Protein AF-0000000084526711 (afdb_homodimer)

Nearest PDB structures (foldseek):
  7tue-assembly1_B  TM=5.371E-01  e=1.674E-01  Homo sapiens
  3myz-assembly1_A  TM=4.573E-01  e=1.674E-01  Homo sapiens
  4wwi-assembly1_D  TM=5.090E-01  e=6.392E-01  Homo sapiens
  6rpb-assembly4_P  TM=3.597E-01  e=1.504E-01  Homo sapiens
  6weq-assembly2_K  TM=3.514E-01  e=2.575E+00  Mus musculus

pLDDT: mean 82.98, std 13.37, range [52.72, 98.5]

Organism: NCBI:txid1123501

Solvent-accessible surface area (backbone atoms only — not comparable to full-atom values): 13382 Å² total; per-residue (Å²): 128,72,50,73,47,48,44,82,72,49,32,51,50,28,26,40,31,30,42,37,39,43,48,65,87,73,80,66,82,76,56,68,40,38,27,42,93,84,40,79,50,79,70,70,41,78,40,84,68,51,94,47,29,30,38,33,39,31,62,58,60,44,72,65,37,34,55,42,80,37,53,38,40,32,24,44,51,70,71,91,38,60,78,51,43,62,37,34,37,34,31,35,57,64,48,65,63,39,47,49,49,48,50,50,50,50,49,51,52,42,51,52,50,51,51,51,43,54,49,50,52,58,70,67,98,129,70,50,76,46,48,42,83,71,49,30,51,49,28,26,40,31,29,43,36,38,41,50,65,87,73,84,64,82,75,56,67,39,39,26,42,92,84,39,79,51,77,69,70,41,79,39,82,68,51,92,49,27,29,38,34,39,31,61,60,59,46,72,66,37,34,56,43,81,35,55,37,39,33,24,44,51,70,68,94,40,60,79,51,43,64,39,34,35,34,31,34,58,58,51,64,59,41,46,49,48,47,50,50,50,51,50,50,52,43,51,52,48,50,49,51,42,54,50,50,52,59,71,66,96

Struc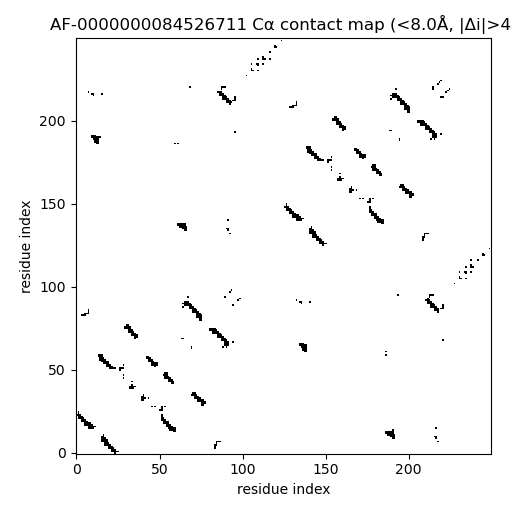ture (mmCIF, N/CA/C/O backbone):
data_AF-0000000084526711-model_v1
#
loop_
_entity.id
_entity.type
_entity.pdbx_description
1 polymer 'Uncharacterized protein'
#
loop_
_atom_site.group_PDB
_atom_site.id
_atom_site.type_symbol
_atom_site.label_atom_id
_atom_site.label_alt_id
_atom_site.label_comp_id
_atom_site.label_asym_id
_atom_site.label_entity_id
_atom_site.label_seq_id
_atom_site.pdbx_PDB_ins_code
_atom_site.Cartn_x
_atom_site.Cartn_y
_atom_site.Cartn_z
_atom_site.occupancy
_atom_site.B_iso_or_equiv
_atom_site.auth_seq_id
_atom_site.auth_comp_id
_atom_site.auth_asym_id
_atom_site.auth_atom_id
_atom_site.pdbx_PDB_model_num
ATOM 1 N N . MET A 1 1 ? 4.453 -33.062 -18.062 1 53.72 1 MET A N 1
ATOM 2 C CA . MET A 1 1 ? 4.672 -32.281 -16.844 1 53.72 1 MET A CA 1
ATOM 3 C C . MET A 1 1 ? 3.92 -30.953 -16.906 1 53.72 1 MET A C 1
ATOM 5 O O . MET A 1 1 ? 3.973 -30.25 -17.922 1 53.72 1 MET A O 1
ATOM 9 N N . SER A 1 2 ? 2.84 -30.891 -16.25 1 69.38 2 SER A N 1
ATOM 10 C CA . SER A 1 2 ? 1.993 -29.703 -16.312 1 69.38 2 SER A CA 1
ATOM 11 C C . SER A 1 2 ? 2.664 -28.516 -15.641 1 69.38 2 SER A C 1
ATOM 13 O O . SER A 1 2 ? 3.271 -28.656 -14.578 1 69.38 2 SER A O 1
ATOM 15 N N . ALA A 1 3 ? 2.977 -27.531 -16.531 1 82.94 3 ALA A N 1
ATOM 16 C CA . ALA A 1 3 ? 3.584 -26.312 -16 1 82.94 3 ALA A CA 1
ATOM 17 C C . ALA A 1 3 ? 2.535 -25.219 -15.773 1 82.94 3 ALA A C 1
ATOM 19 O O . ALA A 1 3 ? 1.677 -24.984 -16.625 1 82.94 3 ALA A O 1
ATOM 20 N N . THR A 1 4 ? 2.383 -24.859 -14.539 1 87.56 4 THR A N 1
ATOM 21 C CA . THR A 1 4 ? 1.479 -23.766 -14.188 1 87.56 4 THR A CA 1
ATOM 22 C C . THR A 1 4 ? 2.256 -22.484 -13.945 1 87.56 4 THR A C 1
ATOM 24 O O . THR A 1 4 ? 3.256 -22.484 -13.219 1 87.56 4 THR A O 1
ATOM 27 N N . THR A 1 5 ? 1.91 -21.422 -14.68 1 91.62 5 THR A N 1
ATOM 28 C CA . THR A 1 5 ? 2.547 -20.125 -14.5 1 91.62 5 THR A CA 1
ATOM 29 C C . THR A 1 5 ? 1.51 -19.047 -14.172 1 91.62 5 THR A C 1
ATOM 31 O O . THR A 1 5 ? 0.428 -19.031 -14.766 1 91.62 5 THR A O 1
ATOM 34 N N . LEU A 1 6 ? 1.867 -18.312 -13.164 1 93.25 6 LEU A N 1
ATOM 35 C CA . LEU A 1 6 ? 1.025 -17.172 -12.781 1 93.25 6 LEU A CA 1
ATOM 36 C C . LEU A 1 6 ? 1.786 -15.859 -12.914 1 93.25 6 LEU A C 1
ATOM 38 O O . LEU A 1 6 ? 2.926 -15.75 -12.461 1 93.25 6 LEU A O 1
ATOM 42 N N . THR A 1 7 ? 1.168 -14.906 -13.586 1 93.62 7 THR A N 1
ATOM 43 C CA . THR A 1 7 ? 1.78 -13.594 -13.773 1 93.62 7 THR A CA 1
ATOM 44 C C . THR A 1 7 ? 0.858 -12.492 -13.273 1 93.62 7 THR A C 1
ATOM 46 O O . THR A 1 7 ? -0.316 -12.438 -13.641 1 93.62 7 THR A O 1
ATOM 49 N N . SER A 1 8 ? 1.443 -11.656 -12.398 1 93.88 8 SER A N 1
ATOM 50 C CA . SER A 1 8 ? 0.713 -10.469 -11.977 1 93.88 8 SER A CA 1
ATOM 51 C C . SER A 1 8 ? 0.538 -9.484 -13.133 1 93.88 8 SER A C 1
ATOM 53 O O . SER A 1 8 ? 1.487 -9.211 -13.867 1 93.88 8 SER A O 1
ATOM 55 N N . THR A 1 9 ? -0.643 -8.945 -13.273 1 94.62 9 THR A N 1
ATOM 56 C CA . THR A 1 9 ? -0.863 -8.008 -14.367 1 94.62 9 THR A CA 1
ATOM 57 C C . THR A 1 9 ? -1.003 -6.582 -13.828 1 94.62 9 THR A C 1
ATOM 59 O O . THR A 1 9 ? -0.336 -5.664 -14.312 1 94.62 9 THR A O 1
ATOM 62 N N . ARG A 1 10 ? -1.91 -6.352 -12.875 1 94.62 10 ARG A N 1
ATOM 63 C CA . ARG A 1 10 ? -2.066 -5.004 -12.336 1 94.62 10 ARG A CA 1
ATOM 64 C C . ARG A 1 10 ? -2.84 -5.023 -11.023 1 94.62 10 ARG A C 1
ATOM 66 O O . ARG A 1 10 ? -3.463 -6.031 -10.68 1 94.62 10 ARG A O 1
ATOM 73 N N . ILE A 1 11 ? -2.686 -3.994 -10.289 1 95.38 11 ILE A N 1
ATOM 74 C CA . ILE A 1 11 ? -3.594 -3.639 -9.203 1 95.38 11 ILE A CA 1
ATOM 75 C C . ILE A 1 11 ? -4.395 -2.396 -9.594 1 95.38 11 ILE A C 1
ATOM 77 O O . ILE A 1 11 ? -3.824 -1.384 -10.008 1 95.38 11 ILE A O 1
ATOM 81 N N . VAL A 1 12 ? -5.723 -2.518 -9.547 1 96.5 12 VAL A N 1
ATOM 82 C CA . VAL A 1 12 ? -6.578 -1.399 -9.922 1 96.5 12 VAL A CA 1
ATOM 83 C C . VAL A 1 12 ? -7.785 -1.332 -8.992 1 96.5 12 VAL A C 1
ATOM 85 O O . VAL A 1 12 ? -8.438 -2.346 -8.734 1 96.5 12 VAL A O 1
ATOM 88 N N . GLU A 1 13 ? -7.957 -0.197 -8.453 1 96.94 13 GLU A N 1
ATOM 89 C CA . GLU A 1 13 ? -9.102 0.063 -7.586 1 96.94 13 GLU A CA 1
ATOM 90 C C . GLU A 1 13 ? -9.227 -1.004 -6.504 1 96.94 13 GLU A C 1
ATOM 92 O O . GLU A 1 13 ? -10.305 -1.566 -6.297 1 96.94 13 GLU A O 1
ATOM 97 N N . GLY A 1 14 ? -8.047 -1.354 -5.961 1 97.19 14 GLY A N 1
ATOM 98 C CA . GLY A 1 14 ? -8 -2.236 -4.805 1 97.19 14 GLY A CA 1
ATOM 99 C C . GLY A 1 14 ? -8.117 -3.705 -5.168 1 97.19 14 GLY A C 1
ATOM 100 O O . GLY A 1 14 ? -8.406 -4.543 -4.312 1 97.19 14 GLY A O 1
ATOM 101 N N . VAL A 1 15 ? -8.062 -4.008 -6.453 1 98.19 15 VAL A N 1
ATOM 102 C CA . VAL A 1 15 ? -8.141 -5.391 -6.906 1 98.19 15 VAL A CA 1
ATOM 103 C C . VAL A 1 15 ? -6.828 -5.785 -7.586 1 98.19 15 VAL A C 1
ATOM 105 O O . VAL A 1 15 ? -6.383 -5.117 -8.523 1 98.19 15 VAL A O 1
ATOM 108 N N . TRP A 1 16 ? -6.234 -6.84 -7.105 1 96.94 16 TRP A N 1
ATOM 109 C CA . TRP A 1 16 ? -5.102 -7.449 -7.797 1 96.94 16 TRP A CA 1
ATOM 110 C C . TRP A 1 16 ? -5.578 -8.367 -8.922 1 96.94 16 TRP A C 1
ATOM 112 O O . TRP A 1 16 ? -6.523 -9.141 -8.742 1 96.94 16 TRP A O 1
ATOM 122 N N . GLU A 1 17 ? -4.98 -8.25 -9.992 1 97.75 17 GLU A N 1
ATOM 123 C CA . GLU A 1 17 ? -5.316 -9.086 -11.148 1 97.75 17 GLU A CA 1
ATOM 124 C C . GLU A 1 17 ? -4.094 -9.844 -11.656 1 97.75 17 GLU A C 1
ATOM 126 O O . GLU A 1 17 ? -2.986 -9.305 -11.672 1 97.75 17 GLU A O 1
ATOM 131 N N . GLY A 1 18 ? -4.312 -11.047 -12.055 1 96.75 18 GLY A N 1
ATOM 132 C CA . GLY A 1 18 ? -3.291 -11.898 -12.648 1 96.75 18 GLY A CA 1
ATOM 133 C C . GLY A 1 18 ? -3.842 -12.875 -13.664 1 96.75 18 GLY A C 1
ATOM 134 O O . GLY A 1 18 ? -5.059 -12.992 -13.82 1 96.75 18 GLY A O 1
ATOM 135 N N . VAL A 1 19 ? -2.918 -13.469 -14.445 1 96.5 19 VAL A N 1
ATOM 136 C CA . VAL A 1 19 ? -3.271 -14.469 -15.445 1 96.5 19 VAL A CA 1
ATOM 137 C C . VAL A 1 19 ? -2.529 -15.773 -15.148 1 96.5 19 VAL A C 1
ATOM 139 O O . VAL A 1 19 ? -1.31 -15.773 -14.969 1 96.5 19 VAL A O 1
ATOM 142 N N . LEU A 1 20 ? -3.295 -16.812 -15.055 1 94.56 20 LEU A N 1
ATOM 143 C CA . LEU A 1 20 ? -2.748 -18.141 -14.859 1 94.56 20 LEU A CA 1
ATOM 144 C C . LEU A 1 20 ? -2.777 -18.938 -16.156 1 94.56 20 LEU A C 1
ATOM 146 O O . LEU A 1 20 ? -3.779 -18.922 -16.875 1 94.56 20 LEU A O 1
ATOM 150 N N . THR A 1 21 ? -1.692 -19.531 -16.469 1 92.81 21 THR A N 1
ATOM 151 C CA . THR A 1 21 ? -1.619 -20.406 -17.625 1 92.81 21 THR A CA 1
ATOM 152 C C . THR A 1 21 ? -1.146 -21.797 -17.203 1 92.81 21 THR A C 1
ATOM 154 O O . THR A 1 21 ? -0.238 -21.938 -16.391 1 92.81 21 THR A O 1
ATOM 157 N N . ARG A 1 22 ? -1.881 -22.672 -17.672 1 87.88 22 ARG A N 1
ATOM 158 C CA . ARG A 1 22 ? -1.492 -24.062 -17.453 1 87.88 22 ARG A CA 1
ATOM 159 C C . ARG A 1 22 ? -1.352 -24.812 -18.766 1 87.88 22 ARG A C 1
ATOM 161 O O . ARG A 1 22 ? -2.238 -24.75 -19.625 1 87.88 22 ARG A O 1
ATOM 168 N N . VAL A 1 23 ? -0.171 -25.359 -18.922 1 81.88 23 VAL A N 1
ATOM 169 C CA . VAL A 1 23 ? 0.091 -26.172 -20.109 1 81.88 23 VAL A CA 1
ATOM 170 C C . VAL A 1 23 ? -0.036 -27.656 -19.766 1 81.88 23 VAL A C 1
ATOM 172 O O . VAL A 1 23 ? 0.447 -28.094 -18.719 1 81.88 23 VAL A O 1
ATOM 175 N N . GLY A 1 24 ? -0.745 -28.391 -20.562 1 74 24 GLY A N 1
ATOM 176 C CA . GLY A 1 24 ? -0.854 -29.844 -20.438 1 74 24 GLY A CA 1
ATOM 177 C C . GLY A 1 24 ? -2.275 -30.312 -20.188 1 74 24 GLY A C 1
ATOM 178 O O . GLY A 1 24 ? -3.225 -29.531 -20.344 1 74 24 GLY A O 1
ATOM 179 N N . GLN A 1 25 ? -2.514 -31.609 -19.938 1 60.31 25 GLN A N 1
ATOM 180 C CA . GLN A 1 25 ? -3.76 -32.375 -20.047 1 60.31 25 GLN A CA 1
ATOM 181 C C . GLN A 1 25 ? -4.734 -31.984 -18.938 1 60.31 25 GLN A C 1
ATOM 183 O O . GLN A 1 25 ? -5.934 -32.25 -19.047 1 60.31 25 GLN A O 1
ATOM 188 N N . ASP A 1 26 ? -4.25 -31.375 -17.875 1 59.97 26 ASP A N 1
ATOM 189 C CA . ASP A 1 26 ? -5.25 -31.234 -16.812 1 59.97 26 ASP A CA 1
ATOM 190 C C . ASP A 1 26 ? -6.07 -29.953 -17 1 59.97 26 ASP A C 1
ATOM 192 O O . ASP A 1 26 ? -5.512 -28.875 -17.172 1 59.97 26 ASP A O 1
ATOM 196 N N . GLU A 1 27 ? -7.344 -30.156 -17.453 1 61.69 27 GLU A N 1
ATOM 197 C CA . GLU A 1 27 ? -8.25 -29.125 -17.938 1 61.69 27 GLU A CA 1
ATOM 198 C C . GLU A 1 27 ? -8.75 -28.25 -16.797 1 61.69 27 GLU A C 1
ATOM 200 O O . GLU A 1 27 ? -9.258 -27.141 -17.031 1 61.69 27 GLU A O 1
ATOM 205 N N . GLY A 1 28 ? -8.578 -28.688 -15.562 1 72.69 28 GLY A N 1
ATOM 206 C CA . GLY A 1 28 ? -9.297 -27.859 -14.594 1 72.69 28 GLY A CA 1
ATOM 207 C C . GLY A 1 28 ? -8.422 -26.812 -13.938 1 72.69 28 GLY A C 1
ATOM 208 O O . GLY A 1 28 ? -7.195 -26.906 -13.977 1 72.69 28 GLY A O 1
ATOM 209 N N . ALA A 1 29 ? -9.055 -25.641 -13.727 1 72 29 ALA A N 1
ATOM 210 C CA . ALA A 1 29 ? -8.336 -24.594 -13.016 1 72 29 ALA A CA 1
ATOM 211 C C . ALA A 1 29 ? -7.711 -25.125 -11.727 1 72 29 ALA A C 1
ATOM 213 O O . ALA A 1 29 ? -8.344 -25.875 -10.992 1 72 29 ALA A O 1
ATOM 214 N N . PRO A 1 30 ? -6.453 -24.938 -11.625 1 76.19 30 PRO A N 1
ATOM 215 C CA . PRO A 1 30 ? -5.832 -25.359 -10.375 1 76.19 30 PRO A CA 1
ATOM 216 C C . PRO A 1 30 ? -6.484 -24.734 -9.141 1 76.19 30 PRO A C 1
ATOM 218 O O . PRO A 1 30 ? -7.027 -23.625 -9.227 1 76.19 30 PRO A O 1
ATOM 221 N N . ALA A 1 31 ? -6.543 -25.453 -8.055 1 88.44 31 ALA A N 1
ATOM 222 C CA . ALA A 1 31 ? -6.965 -24.922 -6.762 1 88.44 31 ALA A CA 1
ATOM 223 C C . ALA A 1 31 ? -5.898 -24 -6.172 1 88.44 31 ALA A C 1
ATOM 225 O O . ALA A 1 31 ? -4.75 -24.422 -5.984 1 88.44 31 ALA A O 1
ATOM 226 N N . LEU A 1 32 ? -6.262 -22.797 -6 1 93.44 32 LEU A N 1
ATOM 227 C CA . LEU A 1 32 ? -5.305 -21.812 -5.523 1 93.44 32 LEU A CA 1
ATOM 228 C C . LEU A 1 32 ? -5.652 -21.359 -4.109 1 93.44 32 LEU A C 1
ATOM 230 O O . LEU A 1 32 ? -6.82 -21.391 -3.711 1 93.44 32 LEU A O 1
ATOM 234 N N . VAL A 1 33 ? -4.598 -20.984 -3.406 1 92.88 33 VAL A N 1
ATOM 235 C CA . VAL A 1 33 ? -4.742 -20.391 -2.086 1 92.88 33 VAL A CA 1
ATOM 236 C C . VAL A 1 33 ? -3.932 -19.094 -2.016 1 92.88 33 VAL A C 1
ATOM 238 O O . VAL A 1 33 ? -2.797 -19.031 -2.494 1 92.88 33 VAL A O 1
ATOM 241 N N . VAL A 1 34 ? -4.543 -18.078 -1.533 1 95.44 34 VAL A N 1
ATOM 242 C CA . VAL A 1 34 ? -3.84 -16.844 -1.211 1 95.44 34 VAL A CA 1
ATOM 243 C C . VAL A 1 34 ? -3.586 -16.781 0.294 1 95.44 34 VAL A C 1
ATOM 245 O O . VAL A 1 34 ? -4.469 -17.094 1.094 1 95.44 34 VAL A O 1
ATOM 248 N N . SER A 1 35 ? -2.338 -16.391 0.603 1 93.25 35 SER A N 1
ATOM 249 C CA . SER A 1 35 ? -2.035 -16.25 2.023 1 93.25 35 SER A CA 1
ATOM 250 C C . SER A 1 35 ? -1.382 -14.906 2.32 1 93.25 35 SER A C 1
ATOM 252 O O . SER A 1 35 ? -0.761 -14.305 1.442 1 93.25 35 SER A O 1
ATOM 254 N N . HIS A 1 36 ? -1.579 -14.414 3.445 1 91.69 36 HIS A N 1
ATOM 255 C CA . HIS A 1 36 ? -0.947 -13.25 4.059 1 91.69 36 HIS A CA 1
ATOM 256 C C . HIS A 1 36 ? -0.437 -13.57 5.461 1 91.69 36 HIS A C 1
ATOM 258 O O . HIS A 1 36 ? -1.201 -14.031 6.312 1 91.69 36 HIS A O 1
ATOM 264 N N . LEU A 1 37 ? 0.876 -13.469 5.629 1 83.62 37 LEU A N 1
ATOM 265 C CA . LEU A 1 37 ? 1.507 -13.812 6.898 1 83.62 37 LEU A CA 1
ATOM 266 C C . LEU A 1 37 ? 1.108 -15.219 7.336 1 83.62 37 LEU A C 1
ATOM 268 O O . LEU A 1 37 ? 0.823 -15.453 8.516 1 83.62 37 LEU A O 1
ATOM 272 N N . GLY A 1 38 ? 0.91 -16.062 6.383 1 84.56 38 GLY A N 1
ATOM 273 C CA . GLY A 1 38 ? 0.657 -17.469 6.645 1 84.56 38 GLY A CA 1
ATOM 274 C C . GLY A 1 38 ? -0.818 -17.797 6.793 1 84.56 38 GLY A C 1
ATOM 275 O O . GLY A 1 38 ? -1.199 -18.969 6.852 1 84.56 38 GLY A O 1
ATOM 276 N N . GLU A 1 39 ? -1.657 -16.797 6.887 1 92.62 39 GLU A N 1
ATOM 277 C CA . GLU A 1 39 ? -3.096 -17 7.027 1 92.62 39 GLU A CA 1
ATOM 278 C C . GLU A 1 39 ? -3.805 -16.891 5.68 1 92.62 39 GLU A C 1
ATOM 280 O O . GLU A 1 39 ? -3.486 -16 4.879 1 92.62 39 GLU A O 1
ATOM 285 N N . GLU A 1 40 ? -4.738 -17.75 5.527 1 94.75 40 GLU A N 1
ATOM 286 C CA . GLU A 1 40 ? -5.457 -17.766 4.258 1 94.75 40 GLU A CA 1
ATOM 287 C C . GLU A 1 40 ? -6.301 -16.5 4.09 1 94.75 40 GLU A C 1
ATOM 289 O O . GLU A 1 40 ? -6.938 -16.047 5.039 1 94.75 40 GLU A O 1
ATOM 294 N N . VAL A 1 41 ? -6.246 -15.969 2.879 1 96.69 41 VAL A N 1
ATOM 295 C CA . VAL A 1 41 ? -7.039 -14.805 2.484 1 96.69 41 VAL A CA 1
ATOM 296 C C . VAL A 1 41 ? -8.125 -15.234 1.496 1 96.69 41 VAL A C 1
ATOM 298 O O . VAL A 1 41 ? -7.82 -15.758 0.424 1 96.69 41 VAL A O 1
ATOM 301 N N . GLY A 1 42 ? -9.336 -14.992 1.774 1 96.38 42 GLY A N 1
ATOM 302 C CA . GLY A 1 42 ? -10.445 -15.336 0.888 1 96.38 42 GLY A CA 1
ATOM 303 C C . GLY A 1 42 ? -10.703 -14.281 -0.17 1 96.38 42 GLY A C 1
ATOM 304 O O . GLY A 1 42 ? -10.094 -13.211 -0.151 1 96.38 42 GLY A O 1
ATOM 305 N N . GLY A 1 43 ? -11.633 -14.75 -1.234 1 97.06 43 GLY A N 1
ATOM 306 C CA . GLY A 1 43 ? -12.133 -13.75 -2.17 1 97.06 43 GLY A CA 1
ATOM 307 C C . GLY A 1 43 ? -11.516 -13.875 -3.553 1 97.06 43 GLY A C 1
ATOM 308 O O . GLY A 1 43 ? -11.922 -13.164 -4.48 1 97.06 43 GLY A O 1
ATOM 309 N N . LEU A 1 44 ? -10.562 -14.773 -3.725 1 97.44 44 LEU A N 1
ATOM 310 C CA . LEU A 1 44 ? -9.938 -14.938 -5.031 1 97.44 44 LEU A CA 1
ATOM 311 C C . LEU A 1 44 ? -10.945 -15.469 -6.051 1 97.44 44 LEU A C 1
ATOM 313 O O . LEU A 1 44 ? -11.586 -16.5 -5.82 1 97.44 44 LEU A O 1
ATOM 317 N N . GLU A 1 45 ? -11.078 -14.711 -7.082 1 97.31 45 GLU A N 1
ATOM 318 C CA . GLU A 1 45 ? -11.898 -15.148 -8.211 1 97.31 45 GLU A CA 1
ATOM 319 C C . GLU A 1 45 ? -11.039 -15.734 -9.328 1 97.31 45 GLU A C 1
ATOM 321 O O . GLU A 1 45 ? -10.031 -15.133 -9.719 1 97.31 45 GLU A O 1
ATOM 326 N N . VAL A 1 46 ? -11.391 -16.844 -9.805 1 95.31 46 VAL A N 1
ATOM 327 C CA . VAL A 1 46 ? -10.742 -17.516 -10.922 1 95.31 46 VAL A CA 1
ATOM 328 C C . VAL A 1 46 ? -11.719 -17.641 -12.086 1 95.31 46 VAL A C 1
ATOM 330 O O . VAL A 1 46 ? -12.711 -18.375 -12 1 95.31 46 VAL A O 1
ATOM 333 N N . ILE A 1 47 ? -11.438 -16.922 -13.102 1 95.06 47 ILE A N 1
ATOM 334 C CA . ILE A 1 47 ? -12.375 -16.812 -14.219 1 95.06 47 ILE A CA 1
ATOM 335 C C . ILE A 1 47 ? -11.75 -17.422 -15.477 1 95.06 47 ILE A C 1
ATOM 337 O O . ILE A 1 47 ? -10.703 -16.969 -15.938 1 95.06 47 ILE A O 1
ATOM 341 N N . PRO A 1 48 ? -12.375 -18.469 -16.016 1 93.56 48 PRO A N 1
ATOM 342 C CA . PRO A 1 48 ? -11.836 -19 -17.266 1 93.56 48 PRO A CA 1
ATOM 343 C C . PRO A 1 48 ? -11.68 -17.922 -18.344 1 93.56 48 PRO A C 1
ATOM 345 O O . PRO A 1 48 ? -12.586 -17.109 -18.562 1 93.56 48 PRO A O 1
ATOM 348 N N . ALA A 1 49 ? -10.469 -17.906 -18.984 1 93.19 49 ALA A N 1
ATOM 349 C CA . ALA A 1 49 ? -10.18 -16.891 -20 1 93.19 49 ALA A CA 1
ATOM 350 C C . ALA A 1 49 ? -9.812 -17.516 -21.328 1 93.19 49 ALA A C 1
ATOM 352 O O . ALA A 1 49 ? -9.5 -16.812 -22.297 1 93.19 49 ALA A O 1
ATOM 353 N N . GLY A 1 50 ? -9.734 -18.781 -21.516 1 89.5 50 GLY A N 1
ATOM 354 C CA . GLY A 1 50 ? -9.375 -19.578 -22.672 1 89.5 50 GLY A CA 1
ATOM 355 C C . GLY A 1 50 ? -8.828 -20.953 -22.312 1 89.5 50 GLY A C 1
ATOM 356 O O . GLY A 1 50 ? -8.727 -21.281 -21.125 1 89.5 50 GLY A O 1
ATOM 357 N N . PRO A 1 51 ? -8.625 -21.734 -23.281 1 88.81 51 PRO A N 1
ATOM 358 C CA . PRO A 1 51 ? -8.062 -23.062 -22.969 1 88.81 51 PRO A CA 1
ATOM 359 C C . PRO A 1 51 ? -6.762 -22.969 -22.188 1 88.81 51 PRO A C 1
ATOM 361 O O . PRO A 1 51 ? -5.773 -22.422 -22.672 1 88.81 51 PRO A O 1
ATOM 364 N N . GLY A 1 52 ? -6.828 -23.5 -21 1 89.38 52 GLY A N 1
ATOM 365 C CA . GLY A 1 52 ? -5.641 -23.547 -20.156 1 89.38 52 GLY A CA 1
ATOM 366 C C . GLY A 1 52 ? -5.289 -22.203 -19.547 1 89.38 52 GLY A C 1
ATOM 367 O O . GLY A 1 52 ? -4.168 -22 -19.078 1 89.38 52 GLY A O 1
ATOM 368 N N . GLU A 1 53 ? -6.191 -21.219 -19.703 1 93.19 53 GLU A N 1
ATOM 369 C CA . GLU A 1 53 ? -5.93 -19.859 -19.219 1 93.19 53 GLU A CA 1
ATOM 370 C C . GLU A 1 53 ? -7.066 -19.375 -18.328 1 93.19 53 GLU A C 1
ATOM 372 O O . GLU A 1 53 ? -8.242 -19.562 -18.641 1 93.19 53 GLU A O 1
ATOM 377 N N . TRP A 1 54 ? -6.68 -18.703 -17.234 1 95.5 54 TRP A N 1
ATOM 378 C CA . TRP A 1 54 ? -7.652 -18.141 -16.312 1 95.5 54 TRP A CA 1
ATOM 379 C C . TRP A 1 54 ? -7.25 -16.734 -15.891 1 95.5 54 TRP A C 1
ATOM 381 O O . TRP A 1 54 ? -6.062 -16.453 -15.695 1 95.5 54 TRP A O 1
ATOM 391 N N . ALA A 1 55 ? -8.156 -15.852 -15.812 1 97.19 55 ALA A N 1
ATOM 392 C CA . ALA A 1 55 ? -7.969 -14.555 -15.18 1 97.19 55 ALA A CA 1
ATOM 393 C C . ALA A 1 55 ? -8.25 -14.625 -13.68 1 97.19 55 ALA A C 1
ATOM 395 O O . ALA A 1 55 ? -9.242 -15.219 -13.258 1 97.19 55 ALA A O 1
ATOM 396 N N . LEU A 1 56 ? -7.383 -14.102 -12.945 1 97.31 56 LEU A N 1
ATOM 397 C CA . LEU A 1 56 ? -7.547 -14.062 -11.5 1 97.31 56 LEU A CA 1
ATOM 398 C C . LEU A 1 56 ? -7.824 -12.641 -11.016 1 97.31 56 LEU A C 1
ATOM 400 O O . LEU A 1 56 ? -7.223 -11.688 -11.516 1 97.31 56 LEU A O 1
ATOM 404 N N . ARG A 1 57 ? -8.695 -12.523 -10.062 1 98.38 57 ARG A N 1
ATOM 405 C CA . ARG A 1 57 ? -9.016 -11.258 -9.406 1 98.38 57 ARG A CA 1
ATOM 406 C C . ARG A 1 57 ? -9.109 -11.438 -7.895 1 98.38 57 ARG A C 1
ATOM 408 O O . ARG A 1 57 ? -9.836 -12.312 -7.41 1 98.38 57 ARG A O 1
ATOM 415 N N . LEU A 1 58 ? -8.367 -10.633 -7.172 1 98.31 58 LEU A N 1
ATOM 416 C CA . LEU A 1 58 ? -8.383 -10.664 -5.715 1 98.31 58 LEU A CA 1
ATOM 417 C C . LEU A 1 58 ? -8.641 -9.273 -5.145 1 98.31 58 LEU A C 1
ATOM 419 O O . LEU A 1 58 ? -7.746 -8.422 -5.152 1 98.31 58 LEU A O 1
ATOM 423 N N . PRO A 1 59 ? -9.852 -9.008 -4.68 1 98.5 59 PRO A N 1
ATOM 424 C CA . PRO A 1 59 ? -10.008 -7.785 -3.885 1 98.5 59 PRO A CA 1
ATOM 425 C C . PRO A 1 59 ? -9.109 -7.77 -2.65 1 98.5 59 PRO A C 1
ATOM 427 O O . PRO A 1 59 ? -9.078 -8.734 -1.889 1 98.5 59 PRO A O 1
ATOM 430 N N . ILE A 1 60 ? -8.359 -6.766 -2.516 1 97.19 60 ILE A N 1
ATOM 431 C CA . ILE A 1 60 ? -7.441 -6.652 -1.386 1 97.19 60 ILE A CA 1
ATOM 432 C C . ILE A 1 60 ? -8.211 -6.25 -0.132 1 97.19 60 ILE A C 1
ATOM 434 O O . ILE A 1 60 ? -8.766 -5.148 -0.064 1 97.19 60 ILE A O 1
ATOM 438 N N . PRO A 1 61 ? -8.188 -7.082 0.831 1 97.25 61 PRO A N 1
ATOM 439 C CA . PRO A 1 61 ? -8.953 -6.742 2.035 1 97.25 61 PRO A CA 1
ATOM 440 C C . PRO A 1 61 ? -8.352 -5.562 2.801 1 97.25 61 PRO A C 1
ATOM 442 O O . PRO A 1 61 ? -7.176 -5.594 3.162 1 97.25 61 PRO A O 1
ATOM 445 N N . ALA A 1 62 ? -9.156 -4.617 3.104 1 96.31 62 ALA A N 1
ATOM 446 C CA . ALA A 1 62 ? -8.711 -3.428 3.826 1 96.31 62 ALA A CA 1
ATOM 447 C C . ALA A 1 62 ? -8.109 -3.801 5.176 1 96.31 62 ALA A C 1
ATOM 449 O O . ALA A 1 62 ? -7.164 -3.162 5.641 1 96.31 62 ALA A O 1
ATOM 450 N N . ARG A 1 63 ? -8.688 -4.84 5.785 1 96.81 63 ARG A N 1
ATOM 451 C CA . ARG A 1 63 ? -8.266 -5.246 7.121 1 96.81 63 ARG A CA 1
ATOM 452 C C . ARG A 1 63 ? -6.809 -5.707 7.117 1 96.81 63 ARG A C 1
ATOM 454 O O . ARG A 1 63 ? -6.18 -5.789 8.172 1 96.81 63 ARG A O 1
ATOM 461 N N . LEU A 1 64 ? -6.242 -5.949 5.949 1 95.81 64 LEU A N 1
ATOM 462 C CA . LEU A 1 64 ? -4.875 -6.445 5.859 1 95.81 64 LEU A CA 1
ATOM 463 C C . LEU A 1 64 ? -3.918 -5.34 5.438 1 95.81 64 LEU A C 1
ATOM 465 O O . LEU A 1 64 ? -2.721 -5.578 5.266 1 95.81 64 LEU A O 1
ATOM 469 N N . ILE A 1 65 ? -4.379 -4.156 5.246 1 93.81 65 ILE A N 1
ATOM 470 C CA . ILE A 1 65 ? -3.543 -3.014 4.902 1 93.81 65 ILE A CA 1
ATOM 471 C C . ILE A 1 65 ? -3.143 -2.268 6.176 1 93.81 65 ILE A C 1
ATOM 473 O O . ILE A 1 65 ? -3.992 -1.695 6.859 1 93.81 65 ILE A O 1
ATOM 477 N N . SER A 1 66 ? -1.829 -2.305 6.488 1 92.06 66 SER A N 1
ATOM 478 C CA . SER A 1 66 ? -1.256 -1.646 7.656 1 92.06 66 SER A CA 1
ATOM 479 C C . SER A 1 66 ? 0.101 -1.03 7.332 1 92.06 66 SER A C 1
ATOM 481 O O . SER A 1 66 ? 0.596 -1.157 6.211 1 92.06 66 SER A O 1
ATOM 483 N N . ASP A 1 67 ? 0.634 -0.277 8.289 1 89.06 67 ASP A N 1
ATOM 484 C CA . ASP A 1 67 ? 1.97 0.287 8.117 1 89.06 67 ASP A CA 1
ATOM 485 C C . ASP A 1 67 ? 2.979 -0.794 7.73 1 89.06 67 ASP A C 1
ATOM 487 O O . ASP A 1 67 ? 2.99 -1.877 8.32 1 89.06 67 ASP A O 1
ATOM 491 N N . GLY A 1 68 ? 3.779 -0.481 6.816 1 83.38 68 GLY A N 1
ATOM 492 C CA . GLY A 1 68 ? 4.828 -1.398 6.395 1 83.38 68 GLY A CA 1
ATOM 493 C C . GLY A 1 68 ? 4.438 -2.236 5.191 1 83.38 68 GLY A C 1
ATOM 494 O O . GLY A 1 68 ? 3.52 -1.88 4.449 1 83.38 68 GLY A O 1
ATOM 495 N N . VAL A 1 69 ? 5.145 -3.234 4.934 1 84.75 69 VAL A N 1
ATOM 496 C CA . VAL A 1 69 ? 4.977 -4.09 3.762 1 84.75 69 VAL A CA 1
ATOM 497 C C . VAL A 1 69 ? 4.023 -5.238 4.09 1 84.75 69 VAL A C 1
ATOM 499 O O . VAL A 1 69 ? 4.211 -5.941 5.082 1 84.75 69 VAL A O 1
ATOM 502 N N . GLN A 1 70 ? 2.932 -5.312 3.324 1 87.06 70 GLN A N 1
ATOM 503 C CA . GLN A 1 70 ? 2.018 -6.449 3.373 1 87.06 70 GLN A CA 1
ATOM 504 C C . GLN A 1 70 ? 2.141 -7.309 2.117 1 87.06 70 GLN A C 1
ATOM 506 O O . GLN A 1 70 ? 1.864 -6.84 1.011 1 87.06 70 GLN A O 1
ATOM 511 N N . THR A 1 71 ? 2.559 -8.547 2.322 1 87.69 71 THR A N 1
ATOM 512 C CA . THR A 1 71 ? 2.812 -9.422 1.186 1 87.69 71 THR A CA 1
ATOM 513 C C . THR A 1 71 ? 1.733 -10.5 1.079 1 87.69 71 THR A C 1
ATOM 515 O O . THR A 1 71 ? 1.364 -11.117 2.08 1 87.69 71 THR A O 1
ATOM 518 N N . PHE A 1 72 ? 1.268 -10.664 -0.085 1 92.69 72 PHE A N 1
ATOM 519 C CA . PHE A 1 72 ? 0.313 -11.711 -0.43 1 92.69 72 PHE A CA 1
ATOM 520 C C . PHE A 1 72 ? 0.962 -12.766 -1.321 1 92.69 72 PHE A C 1
ATOM 522 O O . PHE A 1 72 ? 1.61 -12.43 -2.314 1 92.69 72 PHE A O 1
ATOM 529 N N . VAL A 1 73 ? 0.767 -13.992 -0.94 1 90.56 73 VAL A N 1
ATOM 530 C CA . VAL A 1 73 ? 1.417 -15.086 -1.649 1 90.56 73 VAL A CA 1
ATOM 531 C C . VAL A 1 73 ? 0.361 -16.016 -2.258 1 90.56 73 VAL A C 1
ATOM 533 O O . VAL A 1 73 ? -0.608 -16.375 -1.591 1 90.56 73 VAL A O 1
ATOM 536 N N . ILE A 1 74 ? 0.493 -16.312 -3.482 1 92.69 74 ILE A N 1
ATOM 537 C CA . ILE A 1 74 ? -0.434 -17.188 -4.184 1 92.69 74 ILE A CA 1
ATOM 538 C C . ILE A 1 74 ? 0.255 -18.516 -4.508 1 92.69 74 ILE A C 1
ATOM 540 O O . ILE A 1 74 ? 1.338 -18.531 -5.098 1 92.69 74 ILE A O 1
ATOM 544 N N . ARG A 1 75 ? -0.448 -19.578 -4.094 1 90.19 75 ARG A N 1
ATOM 545 C CA . ARG A 1 75 ? 0.071 -20.938 -4.281 1 90.19 75 ARG A CA 1
ATOM 546 C C . ARG A 1 75 ? -1.022 -21.875 -4.77 1 90.19 75 ARG A C 1
ATOM 548 O O . ARG A 1 75 ? -2.211 -21.562 -4.66 1 90.19 75 ARG A O 1
ATOM 555 N N . GLU A 1 76 ? -0.609 -23.016 -5.297 1 87.62 76 GLU A N 1
ATOM 556 C CA . GLU A 1 76 ? -1.567 -24.094 -5.504 1 87.62 76 GLU A CA 1
ATOM 557 C C . GLU A 1 76 ? -1.961 -24.75 -4.18 1 87.62 76 GLU A C 1
ATOM 559 O O . GLU A 1 76 ? -1.123 -24.922 -3.293 1 87.62 76 GLU A O 1
ATOM 564 N N . ALA A 1 77 ? -3.238 -25 -3.982 1 83.69 77 ALA A N 1
ATOM 565 C CA . ALA A 1 77 ? -3.785 -25.5 -2.729 1 83.69 77 ALA A CA 1
ATOM 566 C C . ALA A 1 77 ? -3.219 -26.891 -2.41 1 83.69 77 ALA A C 1
ATOM 568 O O . ALA A 1 77 ? -3.105 -27.266 -1.24 1 83.69 77 ALA A O 1
ATOM 569 N N . ASP A 1 78 ? -3.018 -27.562 -3.447 1 71.56 78 ASP A N 1
ATOM 570 C CA . ASP A 1 78 ? -2.584 -28.922 -3.174 1 71.56 78 ASP A CA 1
ATOM 571 C C . ASP A 1 78 ? -1.155 -28.953 -2.633 1 71.56 78 ASP A C 1
ATOM 573 O O . ASP A 1 78 ? -0.24 -28.406 -3.256 1 71.56 78 ASP A O 1
ATOM 577 N N . GLY A 1 79 ? -0.878 -29.438 -1.317 1 61.34 79 GLY A N 1
ATOM 578 C CA . GLY A 1 79 ? 0.406 -29.656 -0.671 1 61.34 79 GLY A CA 1
ATOM 579 C C . GLY A 1 79 ? 1.131 -28.375 -0.332 1 61.34 79 GLY A C 1
ATOM 580 O O . GLY A 1 79 ? 0.499 -27.328 -0.133 1 61.34 79 GLY A O 1
ATOM 581 N N . ALA A 1 80 ? 2.32 -28.453 0.078 1 59.81 80 ALA A N 1
ATOM 582 C CA . ALA A 1 80 ? 3.223 -27.344 0.388 1 59.81 80 ALA A CA 1
ATOM 583 C C . ALA A 1 80 ? 3.578 -26.547 -0.871 1 59.81 80 ALA A C 1
ATOM 585 O O . ALA A 1 80 ? 4.754 -26.297 -1.142 1 59.81 80 ALA A O 1
ATOM 586 N N . GLY A 1 81 ? 2.436 -26.359 -1.588 1 64.06 81 GLY A N 1
ATOM 587 C CA . GLY A 1 81 ? 2.588 -25.953 -2.979 1 64.06 81 GLY A CA 1
ATOM 588 C C . GLY A 1 81 ? 3.574 -24.828 -3.174 1 64.06 81 GLY A C 1
ATOM 589 O O . GLY A 1 81 ? 3.902 -24.109 -2.223 1 64.06 81 GLY A O 1
ATOM 590 N N . GLU A 1 82 ? 4.199 -24.812 -4.273 1 75 82 GLU A N 1
ATOM 591 C CA . GLU A 1 82 ? 5.141 -23.828 -4.812 1 75 82 GLU A CA 1
ATOM 592 C C . GLU A 1 82 ? 4.484 -22.453 -4.957 1 75 82 GLU A C 1
ATOM 594 O O . GLU A 1 82 ? 3.303 -22.359 -5.297 1 75 82 GLU A O 1
ATOM 599 N N . VAL A 1 83 ? 5.293 -21.453 -4.547 1 84.31 83 VAL A N 1
ATOM 600 C CA . VAL A 1 83 ? 4.824 -20.094 -4.754 1 84.31 83 VAL A CA 1
ATOM 601 C C . VAL A 1 83 ? 4.703 -19.797 -6.246 1 84.31 83 VAL A C 1
ATOM 603 O O . VAL A 1 83 ? 5.68 -19.922 -6.992 1 84.31 83 VAL A O 1
ATOM 606 N N . LEU A 1 84 ? 3.525 -19.562 -6.637 1 88.25 84 LEU A N 1
ATOM 607 C CA . LEU A 1 84 ? 3.312 -19.219 -8.039 1 88.25 84 LEU A CA 1
ATOM 608 C C . LEU A 1 84 ? 3.58 -17.734 -8.281 1 88.25 84 LEU A C 1
ATOM 610 O O . LEU A 1 84 ? 4.18 -17.375 -9.289 1 88.25 84 LEU A O 1
ATOM 614 N N . GLU A 1 85 ? 3.062 -16.875 -7.348 1 89.06 85 GLU A N 1
ATOM 615 C CA . GLU A 1 85 ? 3.195 -15.422 -7.445 1 89.06 85 GLU A CA 1
ATOM 616 C C . GLU A 1 85 ? 3.018 -14.758 -6.082 1 89.06 85 GLU A C 1
ATOM 618 O O . GLU A 1 85 ? 2.508 -15.383 -5.145 1 89.06 85 GLU A O 1
ATOM 623 N N . SER A 1 86 ? 3.508 -13.586 -5.965 1 88.56 86 SER A N 1
ATOM 624 C CA . SER A 1 86 ? 3.252 -12.75 -4.797 1 88.56 86 SER A CA 1
ATOM 625 C C . SER A 1 86 ? 3.174 -11.273 -5.18 1 88.56 86 SER A C 1
ATOM 627 O O . SER A 1 86 ? 3.621 -10.883 -6.262 1 88.56 86 SER A O 1
ATOM 629 N N . PHE A 1 87 ? 2.568 -10.508 -4.391 1 90.62 87 PHE A N 1
ATOM 630 C CA . PHE A 1 87 ? 2.561 -9.055 -4.508 1 90.62 87 PHE A CA 1
ATOM 631 C C . PHE A 1 87 ? 2.523 -8.398 -3.133 1 90.62 87 PHE A C 1
ATOM 633 O O . PHE A 1 87 ? 2.221 -9.055 -2.133 1 90.62 87 PHE A O 1
ATOM 640 N N . ALA A 1 88 ? 2.824 -7.129 -3.178 1 88.5 88 ALA A N 1
ATOM 641 C CA . ALA A 1 88 ? 2.9 -6.449 -1.887 1 88.5 88 ALA A CA 1
ATOM 642 C C . ALA A 1 88 ? 2.215 -5.09 -1.942 1 88.5 88 ALA A C 1
ATOM 644 O O . ALA A 1 88 ? 2.1 -4.488 -3.014 1 88.5 88 ALA A O 1
ATOM 645 N N . ILE A 1 89 ? 1.774 -4.668 -0.841 1 89.31 89 ILE A N 1
ATOM 646 C CA . ILE A 1 89 ? 1.291 -3.318 -0.569 1 89.31 89 ILE A CA 1
ATOM 647 C C . ILE A 1 89 ? 2.115 -2.691 0.553 1 89.31 89 ILE A C 1
ATOM 649 O O . ILE A 1 89 ? 2.314 -3.307 1.604 1 89.31 89 ILE A O 1
ATOM 653 N N . VAL A 1 90 ? 2.576 -1.525 0.29 1 86.44 90 VAL A N 1
ATOM 654 C CA . VAL A 1 90 ? 3.314 -0.773 1.3 1 86.44 90 VAL A CA 1
ATOM 655 C C . VAL A 1 90 ? 2.518 0.466 1.704 1 86.44 90 VAL A C 1
ATOM 657 O O . VAL A 1 90 ? 2.031 1.207 0.846 1 86.44 90 VAL A O 1
ATOM 660 N N . ALA A 1 91 ? 2.312 0.676 2.955 1 87.75 91 ALA A N 1
ATOM 661 C CA . ALA A 1 91 ? 1.539 1.82 3.43 1 87.75 91 ALA A CA 1
ATOM 662 C C . ALA A 1 91 ? 2.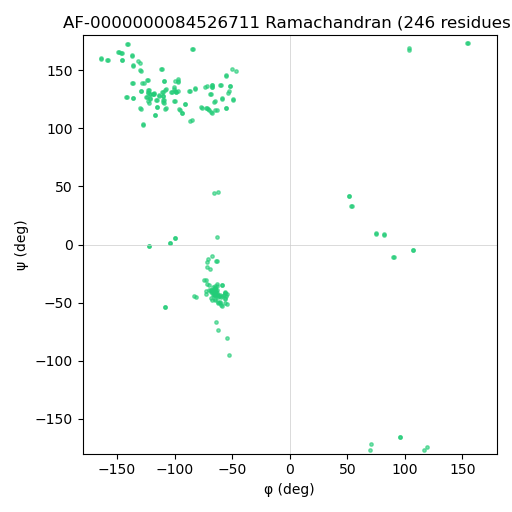273 2.553 4.547 1 87.75 91 ALA A C 1
ATOM 664 O O . ALA A 1 91 ? 2.988 1.934 5.34 1 87.75 91 ALA A O 1
ATOM 665 N N . GLY A 1 92 ? 1.854 3.879 4.684 1 77.75 92 GLY A N 1
ATOM 666 C CA . GLY A 1 92 ? 2.336 4.684 5.797 1 77.75 92 GLY A CA 1
ATOM 667 C C . GLY A 1 92 ? 3.408 5.68 5.391 1 77.75 92 GLY A C 1
ATOM 668 O O . GLY A 1 92 ? 3.686 5.852 4.203 1 77.75 92 GLY A O 1
ATOM 669 N N . ALA A 1 93 ? 3.805 6.621 6.211 1 60.59 93 ALA A N 1
ATOM 670 C CA . ALA A 1 93 ? 4.559 7.859 6.012 1 60.59 93 ALA A CA 1
ATOM 671 C C . ALA A 1 93 ? 5.859 7.594 5.262 1 60.59 93 ALA A C 1
ATOM 673 O O . ALA A 1 93 ? 6.02 8.023 4.117 1 60.59 93 ALA A O 1
ATOM 674 N N . PRO A 1 94 ? 6.98 7.402 5.949 1 57.88 94 PRO A N 1
ATOM 675 C CA . PRO A 1 94 ? 8.266 7.645 5.285 1 57.88 94 PRO A CA 1
ATOM 676 C C . PRO A 1 94 ? 8.5 6.707 4.102 1 57.88 94 PRO A C 1
ATOM 678 O O . PRO A 1 94 ? 9.602 6.676 3.547 1 57.88 94 PRO A O 1
ATOM 681 N N . LEU A 1 95 ? 7.41 5.953 3.834 1 56.91 95 LEU A N 1
ATOM 682 C CA . LEU A 1 95 ? 7.879 4.859 2.984 1 56.91 95 LEU A CA 1
ATOM 683 C C . LEU A 1 95 ? 8.43 5.395 1.668 1 56.91 95 LEU A C 1
ATOM 685 O O . LEU A 1 95 ? 9.594 5.148 1.333 1 56.91 95 LEU A O 1
ATOM 689 N N . ALA A 1 96 ? 7.434 5.852 0.75 1 52.72 96 ALA A N 1
ATOM 690 C CA . ALA A 1 96 ? 7.891 6.051 -0.623 1 52.72 96 ALA A CA 1
ATOM 691 C C . ALA A 1 96 ? 8.867 7.215 -0.71 1 52.72 96 ALA A C 1
ATOM 693 O O . ALA A 1 96 ? 9.922 7.105 -1.352 1 52.72 96 ALA A O 1
ATOM 694 N N . GLU A 1 97 ? 8.508 8.242 -0.135 1 53.75 97 GLU A N 1
ATOM 695 C CA . GLU A 1 97 ? 9.383 9.422 -0.139 1 53.75 97 GLU A CA 1
ATOM 696 C C . GLU A 1 97 ? 10.695 9.133 0.583 1 53.75 97 GLU A C 1
ATOM 698 O O . GLU A 1 97 ? 11.766 9.531 0.118 1 53.75 97 GLU A O 1
ATOM 703 N N . ASP A 1 98 ? 10.438 8.398 1.614 1 59.03 98 ASP A N 1
ATOM 704 C CA . ASP A 1 98 ? 11.641 8.07 2.381 1 59.03 98 ASP A CA 1
ATOM 705 C C . ASP A 1 98 ? 12.539 7.105 1.609 1 59.03 98 ASP A C 1
ATOM 707 O O . ASP A 1 98 ? 13.758 7.277 1.574 1 59.03 98 ASP A O 1
ATOM 711 N N . LEU A 1 99 ? 11.773 6.234 1.001 1 58.97 99 LEU A N 1
ATOM 712 C CA . LEU A 1 99 ? 12.602 5.281 0.266 1 58.97 99 LEU A CA 1
ATOM 713 C C . LEU A 1 99 ? 13.227 5.934 -0.958 1 58.97 99 LEU A C 1
ATOM 715 O O . LEU A 1 99 ? 14.391 5.668 -1.284 1 58.97 99 LEU A O 1
ATOM 719 N N . ARG A 1 100 ? 12.469 6.859 -1.544 1 56.28 100 ARG A N 1
ATOM 720 C CA . ARG A 1 100 ? 13.023 7.586 -2.684 1 56.28 100 ARG A CA 1
ATOM 721 C C . ARG A 1 100 ? 14.156 8.5 -2.252 1 56.28 100 ARG A C 1
ATOM 723 O O . ARG A 1 100 ? 15.188 8.578 -2.926 1 56.28 100 ARG A O 1
ATOM 730 N N . ALA A 1 101 ? 13.945 9.117 -1.066 1 60.75 101 ALA A N 1
ATOM 731 C CA . ALA A 1 101 ? 15.016 9.945 -0.513 1 60.75 101 ALA A CA 1
ATOM 732 C C . ALA A 1 101 ? 16.234 9.109 -0.168 1 60.75 101 ALA A C 1
ATOM 734 O O . ALA A 1 101 ? 17.375 9.523 -0.422 1 60.75 101 ALA A O 1
ATOM 735 N N . GLU A 1 102 ? 15.906 7.961 0.308 1 63.44 102 GLU A N 1
ATOM 736 C CA . GLU A 1 102 ? 17 7.047 0.646 1 63.44 102 GLU A CA 1
ATOM 737 C C . GLU A 1 102 ? 17.734 6.59 -0.605 1 63.44 102 GLU A C 1
ATOM 739 O O . GLU A 1 102 ? 18.969 6.543 -0.617 1 63.44 102 GLU A O 1
ATOM 744 N N . ILE A 1 103 ? 17.047 6.297 -1.662 1 60.97 103 ILE A N 1
ATOM 745 C CA . ILE A 1 103 ? 17.641 5.891 -2.934 1 60.97 103 ILE A CA 1
ATOM 746 C C . ILE A 1 103 ? 18.453 7.043 -3.516 1 60.97 103 ILE A C 1
ATOM 748 O O . ILE A 1 103 ? 19.578 6.844 -3.971 1 60.97 103 ILE A O 1
ATOM 752 N N . ASP A 1 104 ? 17.844 8.195 -3.4 1 66.5 104 ASP A N 1
ATOM 753 C CA . ASP A 1 104 ? 18.562 9.375 -3.885 1 66.5 104 ASP A CA 1
ATOM 754 C C . ASP A 1 104 ? 19.828 9.617 -3.082 1 66.5 104 ASP A C 1
ATOM 756 O O . ASP A 1 104 ? 20.875 9.938 -3.652 1 66.5 104 ASP A O 1
ATOM 760 N N . LEU A 1 105 ? 19.766 9.422 -1.77 1 66.06 105 LEU A N 1
ATOM 761 C CA . LEU A 1 105 ? 20.922 9.578 -0.9 1 66.06 105 LEU A CA 1
ATOM 762 C C . LEU A 1 105 ? 21.984 8.539 -1.229 1 66.06 105 LEU A C 1
ATOM 764 O O . LEU A 1 105 ? 23.172 8.875 -1.343 1 66.06 105 LEU A O 1
ATOM 768 N N . LEU A 1 106 ? 21.656 7.383 -1.429 1 66.06 106 LEU A N 1
ATOM 769 C CA . LEU A 1 106 ? 22.594 6.324 -1.789 1 66.06 106 LEU A CA 1
ATOM 770 C C . LEU A 1 106 ? 23.219 6.59 -3.154 1 66.06 106 LEU A C 1
ATOM 772 O O . LEU A 1 106 ? 24.406 6.379 -3.346 1 66.06 106 LEU A O 1
ATOM 776 N N . ARG A 1 107 ? 22.391 7.129 -4.082 1 69.38 107 ARG A N 1
ATOM 777 C CA . ARG A 1 107 ? 22.891 7.473 -5.406 1 69.38 107 ARG A CA 1
ATOM 778 C C . ARG A 1 107 ? 23.906 8.602 -5.332 1 69.38 107 ARG A C 1
ATOM 780 O O . ARG A 1 107 ? 24.938 8.555 -6.008 1 69.38 107 ARG A O 1
ATOM 787 N N . GLU A 1 108 ? 23.562 9.531 -4.562 1 74.38 108 GLU A N 1
ATOM 788 C CA . GLU A 1 108 ? 24.5 10.633 -4.355 1 74.38 108 GLU A CA 1
ATOM 789 C C . GLU A 1 108 ? 25.797 10.141 -3.723 1 74.38 108 GLU A C 1
ATOM 791 O O . GLU A 1 108 ? 26.891 10.531 -4.137 1 74.38 108 GLU A O 1
ATOM 796 N N . GLU A 1 109 ? 25.703 9.375 -2.662 1 73.69 109 GLU A N 1
ATOM 797 C CA . GLU A 1 109 ? 26.875 8.789 -2.014 1 73.69 109 GLU A CA 1
ATOM 798 C C . GLU A 1 109 ? 27.672 7.941 -2.992 1 73.69 109 GLU A C 1
ATOM 800 O O . GLU A 1 109 ? 28.906 8.031 -3.033 1 73.69 109 GLU A O 1
ATOM 805 N N . LEU A 1 110 ? 27.047 7.168 -3.773 1 73.88 110 LEU A N 1
ATOM 806 C CA . LEU A 1 110 ? 27.688 6.34 -4.793 1 73.88 110 LEU A CA 1
ATOM 807 C C . LEU A 1 110 ? 28.406 7.203 -5.816 1 73.88 110 LEU A C 1
ATOM 809 O O . LEU A 1 110 ? 29.547 6.91 -6.184 1 73.88 110 LEU A O 1
ATOM 813 N N . ASP A 1 111 ? 27.781 8.188 -6.234 1 77.56 111 ASP A N 1
ATOM 814 C CA . ASP A 1 111 ? 28.375 9.102 -7.191 1 77.56 111 ASP A CA 1
ATOM 815 C C . ASP A 1 111 ? 29.625 9.766 -6.609 1 77.56 111 ASP A C 1
ATOM 817 O O . ASP A 1 111 ? 30.641 9.906 -7.301 1 77.56 111 ASP A O 1
ATOM 821 N N . LEU A 1 112 ? 29.562 10.227 -5.324 1 76.88 112 LEU A N 1
ATOM 822 C CA . LEU A 1 112 ? 30.688 10.82 -4.633 1 76.88 112 LEU A CA 1
ATOM 823 C C . LEU A 1 112 ? 31.859 9.836 -4.555 1 76.88 112 LEU A C 1
ATOM 825 O O . LEU A 1 112 ? 33 10.219 -4.781 1 76.88 112 LEU A O 1
ATOM 829 N N . LEU A 1 113 ? 31.516 8.641 -4.227 1 75.81 113 LEU A N 1
ATOM 830 C CA . LEU A 1 113 ? 32.562 7.621 -4.098 1 75.81 113 LEU A CA 1
ATOM 831 C C . LEU A 1 113 ? 33.156 7.301 -5.453 1 75.81 113 LEU A C 1
ATOM 833 O O . LEU A 1 113 ? 34.375 7.117 -5.559 1 75.81 113 LEU A O 1
ATOM 837 N N . LYS A 1 114 ? 32.344 7.211 -6.414 1 78.06 114 LYS A N 1
ATOM 838 C CA . LYS A 1 114 ? 32.844 7 -7.766 1 78.06 114 LYS A CA 1
ATOM 839 C C . LYS A 1 114 ? 33.844 8.102 -8.164 1 78.06 114 LYS A C 1
ATOM 841 O O . LYS A 1 114 ? 34.906 7.816 -8.727 1 78.06 114 LYS A O 1
ATOM 846 N N . GLN A 1 115 ? 33.469 9.305 -7.977 1 79.94 115 GLN A N 1
ATOM 847 C CA . GLN A 1 115 ? 34.312 10.453 -8.297 1 79.94 115 GLN A CA 1
ATOM 848 C C . GLN A 1 115 ? 35.625 10.398 -7.512 1 79.94 115 GLN A C 1
ATOM 850 O O . GLN A 1 115 ? 36.688 10.617 -8.078 1 79.94 115 GLN A O 1
ATOM 855 N N . ALA A 1 116 ? 35.469 10.25 -6.242 1 76.81 116 ALA A N 1
ATOM 856 C CA . ALA A 1 116 ? 36.656 10.188 -5.383 1 76.81 116 ALA A CA 1
ATOM 857 C C . ALA A 1 116 ? 37.594 9.086 -5.832 1 76.81 116 ALA A C 1
ATOM 859 O O . ALA A 1 116 ? 38.812 9.281 -5.855 1 76.81 116 ALA A O 1
ATOM 860 N N . PHE A 1 117 ? 37.062 7.949 -6.184 1 77.06 117 PHE A N 1
ATOM 861 C CA . PHE A 1 117 ? 37.844 6.816 -6.652 1 77.06 117 PHE A CA 1
ATOM 862 C C . PHE A 1 117 ? 38.531 7.152 -7.957 1 77.06 117 PHE A C 1
ATOM 864 O O . PHE A 1 117 ? 39.719 6.848 -8.125 1 77.06 117 PHE A O 1
ATOM 871 N N . ARG A 1 118 ? 37.812 7.699 -8.859 1 77.62 118 ARG A N 1
ATOM 872 C CA . ARG A 1 118 ? 38.375 8.117 -10.133 1 77.62 118 ARG A CA 1
ATOM 873 C C . ARG A 1 118 ? 39.531 9.086 -9.922 1 77.62 118 ARG A C 1
ATOM 875 O O . ARG A 1 118 ? 40.594 8.945 -10.555 1 77.62 118 ARG A O 1
ATOM 882 N N . ARG A 1 119 ? 39.344 10.078 -9.07 1 78.5 119 ARG A N 1
ATOM 883 C CA . ARG A 1 119 ? 40.375 11.062 -8.758 1 78.5 119 ARG A CA 1
ATOM 884 C C . ARG A 1 119 ? 41.594 10.398 -8.164 1 78.5 119 ARG A C 1
ATOM 886 O O . ARG A 1 119 ? 42.719 10.719 -8.547 1 78.5 119 ARG A O 1
ATOM 893 N N . HIS A 1 120 ? 41.375 9.57 -7.172 1 77.56 120 HIS A N 1
ATOM 894 C CA . HIS A 1 120 ? 42.469 8.859 -6.52 1 77.56 120 HIS A CA 1
ATOM 895 C C . HIS A 1 120 ? 43.281 8.047 -7.523 1 77.56 120 HIS A C 1
ATOM 897 O O . HIS A 1 120 ? 44.5 8.023 -7.469 1 77.56 120 HIS A O 1
ATOM 903 N N . CYS A 1 121 ? 42.562 7.441 -8.414 1 78.44 121 CYS A N 1
ATOM 904 C CA . CYS A 1 121 ? 43.219 6.625 -9.43 1 78.44 121 CYS A CA 1
ATOM 905 C C . CYS A 1 121 ? 44.062 7.492 -10.359 1 78.44 121 CYS A C 1
ATOM 907 O O . CYS A 1 121 ? 45.125 7.07 -10.812 1 78.44 121 CYS A O 1
ATOM 909 N N . VAL A 1 122 ? 43.625 8.609 -10.641 1 74.56 122 VAL A N 1
ATOM 910 C CA . VAL A 1 122 ? 44.344 9.516 -11.516 1 74.56 122 VAL A CA 1
ATOM 911 C C . VAL A 1 122 ? 45.562 10.07 -10.789 1 74.56 122 VAL A C 1
ATOM 913 O O . VAL A 1 122 ? 46.656 10.172 -11.375 1 74.56 122 VAL A O 1
ATOM 916 N N . GLU A 1 123 ? 45.406 10.43 -9.562 1 74 123 GLU A N 1
ATOM 917 C CA . GLU A 1 123 ? 46.5 11.039 -8.789 1 74 123 GLU A CA 1
ATOM 918 C C . GLU A 1 123 ? 47.562 10.016 -8.422 1 74 123 GLU A C 1
ATOM 920 O O . GLU A 1 123 ? 48.719 10.367 -8.188 1 74 123 GLU A O 1
ATOM 925 N N . THR A 1 124 ? 47.156 8.844 -8.258 1 65.94 124 THR A N 1
ATOM 926 C CA . THR A 1 124 ? 48.125 7.828 -7.832 1 65.94 124 THR A CA 1
ATOM 927 C C . THR A 1 124 ? 48.594 7 -9.023 1 65.94 124 THR A C 1
ATOM 929 O O . THR A 1 124 ? 49.312 6.027 -8.859 1 65.94 124 THR A O 1
ATOM 932 N N . ALA A 1 125 ? 48.25 7.273 -10.141 1 62 125 ALA A N 1
ATOM 933 C CA . ALA A 1 125 ? 48.812 6.699 -11.359 1 62 125 ALA A CA 1
ATOM 934 C C . ALA A 1 125 ? 50.094 7.426 -11.758 1 62 125 ALA A C 1
ATOM 936 O O . ALA A 1 125 ? 50.219 8.633 -11.539 1 62 125 ALA A O 1
ATOM 937 N N . MET B 1 1 ? -0.826 33.688 16.844 1 53.03 1 MET B N 1
ATOM 938 C CA . MET B 1 1 ? -0.677 32.969 15.602 1 53.03 1 MET B CA 1
ATOM 939 C C . MET B 1 1 ? -0.989 31.484 15.805 1 53.03 1 MET B C 1
ATOM 941 O O . MET B 1 1 ? -0.49 30.859 16.734 1 53.03 1 MET B O 1
ATOM 945 N N . SER B 1 2 ? -2.15 31.078 15.445 1 68.81 2 SER B N 1
ATOM 946 C CA . SER B 1 2 ? -2.586 29.703 15.68 1 68.81 2 SER B CA 1
ATOM 947 C C . SER B 1 2 ? -1.788 28.719 14.828 1 68.81 2 SER B C 1
ATOM 949 O O . SER B 1 2 ? -1.513 28.984 13.656 1 68.81 2 SER B O 1
ATOM 951 N N . ALA B 1 3 ? -1.006 27.906 15.578 1 82.56 3 ALA B N 1
ATOM 952 C CA . ALA B 1 3 ? -0.221 26.891 14.891 1 82.56 3 ALA B CA 1
ATOM 953 C C . ALA B 1 3 ? -0.953 25.547 14.883 1 82.56 3 ALA B C 1
ATOM 955 O O . ALA B 1 3 ? -1.48 25.109 15.906 1 82.56 3 ALA B O 1
ATOM 956 N N . THR B 1 4 ? -1.307 25.109 13.695 1 87.19 4 THR B N 1
ATOM 957 C CA . THR B 1 4 ? -1.932 23.812 13.523 1 87.19 4 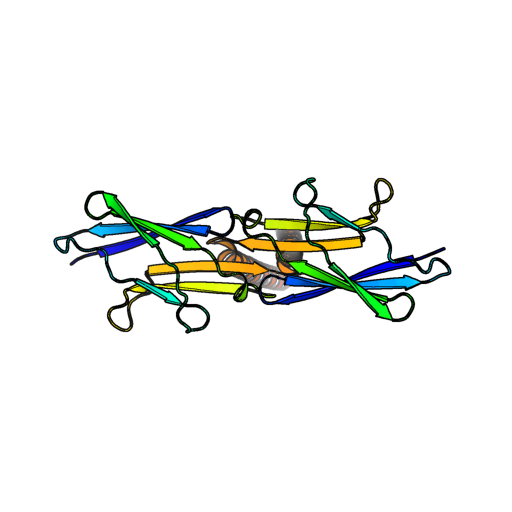THR B CA 1
ATOM 958 C C . THR B 1 4 ? -0.906 22.781 13.07 1 87.19 4 THR B C 1
ATOM 960 O O . THR B 1 4 ? -0.142 23.031 12.133 1 87.19 4 THR B O 1
ATOM 963 N N . THR B 1 5 ? -0.771 21.703 13.828 1 91.38 5 THR B N 1
ATOM 964 C CA . THR B 1 5 ? 0.138 20.625 13.461 1 91.38 5 THR B CA 1
ATOM 965 C C . THR B 1 5 ? -0.61 19.297 13.352 1 91.38 5 THR B C 1
ATOM 967 O O . THR B 1 5 ? -1.473 19 14.18 1 91.38 5 THR B O 1
ATOM 970 N N . LEU B 1 6 ? -0.306 18.641 12.258 1 93 6 LEU B N 1
ATOM 971 C CA . LEU B 1 6 ? -0.867 17.312 12.047 1 93 6 LEU B CA 1
ATOM 972 C C . LEU B 1 6 ? 0.238 16.266 11.953 1 93 6 LEU B C 1
ATOM 974 O O . LEU B 1 6 ? 1.225 16.453 11.242 1 93 6 LEU B O 1
ATOM 978 N N . THR B 1 7 ? 0.08 15.203 12.734 1 93.5 7 THR B N 1
ATOM 979 C CA . THR B 1 7 ? 1.057 14.117 12.727 1 93.5 7 THR B CA 1
ATOM 980 C C . THR B 1 7 ? 0.385 12.789 12.414 1 93.5 7 THR B C 1
ATOM 982 O O . THR B 1 7 ? -0.6 12.414 13.055 1 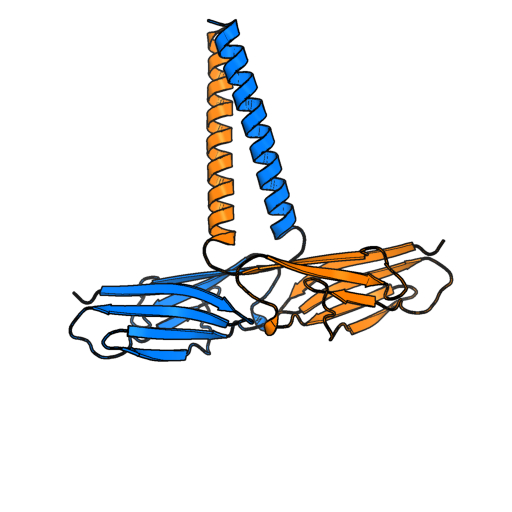93.5 7 THR B O 1
ATOM 985 N N . SER B 1 8 ? 0.954 12.125 11.398 1 93.88 8 SER B N 1
ATOM 986 C CA . SER B 1 8 ? 0.502 10.766 11.117 1 93.88 8 SER B CA 1
ATOM 987 C C . SER B 1 8 ? 0.887 9.812 12.242 1 93.88 8 SER B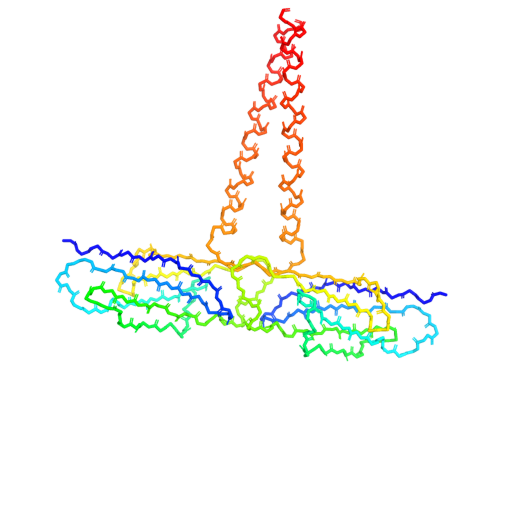 C 1
ATOM 989 O O . SER B 1 8 ? 2.023 9.828 12.719 1 93.88 8 SER B O 1
ATOM 991 N N . THR B 1 9 ? -0.031 8.977 12.633 1 94.5 9 THR B N 1
ATOM 992 C CA . THR B 1 9 ? 0.284 8.047 13.719 1 94.5 9 THR B CA 1
ATOM 993 C C . THR B 1 9 ? 0.419 6.621 13.188 1 94.5 9 THR B C 1
ATOM 995 O O . THR B 1 9 ? 1.402 5.938 13.469 1 94.5 9 THR B O 1
ATOM 998 N N . ARG B 1 10 ? -0.593 6.117 12.477 1 94.62 10 ARG B N 1
ATOM 999 C CA . ARG B 1 10 ? -0.494 4.762 11.945 1 94.62 10 ARG B CA 1
ATOM 1000 C C . ARG B 1 10 ? -1.532 4.523 10.859 1 94.62 10 ARG B C 1
ATOM 1002 O O . ARG B 1 10 ? -2.475 5.305 10.711 1 94.62 10 ARG B O 1
ATOM 1009 N N . ILE B 1 11 ? -1.283 3.535 10.07 1 95.31 11 ILE B N 1
ATOM 1010 C CA . ILE B 1 11 ? -2.287 2.908 9.219 1 95.31 11 ILE B CA 1
ATOM 1011 C C . ILE B 1 11 ? -2.604 1.508 9.742 1 95.31 11 ILE B C 1
ATOM 1013 O O . ILE B 1 11 ? -1.695 0.706 9.977 1 95.31 11 ILE B O 1
ATOM 1017 N N . VAL B 1 12 ? -3.889 1.264 10 1 96.5 12 VAL B N 1
ATOM 1018 C CA . VAL B 1 12 ? -4.289 -0.035 10.531 1 96.5 12 VAL B CA 1
ATOM 1019 C C . VAL B 1 12 ? -5.617 -0.461 9.914 1 96.5 12 VAL B C 1
ATOM 1021 O O . VAL B 1 12 ? -6.562 0.327 9.852 1 96.5 12 VAL B O 1
ATOM 1024 N N . GLU B 1 13 ? -5.586 -1.611 9.391 1 96.94 13 GLU B N 1
ATOM 1025 C CA . GLU B 1 13 ? -6.789 -2.203 8.805 1 96.94 13 GLU B CA 1
ATOM 1026 C C . GLU B 1 13 ? -7.449 -1.247 7.82 1 96.94 13 GLU B C 1
ATOM 1028 O O . GLU B 1 13 ? -8.656 -1.007 7.895 1 96.94 13 GLU B O 1
ATOM 1033 N N . GLY B 1 14 ? -6.574 -0.616 7.031 1 97.19 14 GLY B N 1
ATOM 1034 C CA . GLY B 1 14 ? -7.047 0.205 5.926 1 97.19 14 GLY B CA 1
ATOM 1035 C C . GLY B 1 14 ? -7.473 1.597 6.355 1 97.19 14 GLY B C 1
ATOM 1036 O O . GLY B 1 14 ? -8.18 2.291 5.621 1 97.19 14 GLY B O 1
ATOM 1037 N N . VAL B 1 15 ? -7.211 1.943 7.594 1 98.19 15 VAL B N 1
ATOM 1038 C CA . VAL B 1 15 ? -7.555 3.27 8.102 1 98.19 15 VAL B CA 1
ATOM 1039 C C . VAL B 1 15 ? -6.281 4.027 8.469 1 98.19 15 VAL B C 1
ATOM 1041 O O . VAL B 1 15 ? -5.465 3.541 9.25 1 98.19 15 VAL B O 1
ATOM 1044 N N . TRP B 1 16 ? -6.125 5.191 7.898 1 97 16 TRP B N 1
ATOM 1045 C CA . TRP B 1 16 ? -5.074 6.109 8.32 1 97 16 TRP B CA 1
ATOM 1046 C C . TRP B 1 16 ? -5.508 6.895 9.555 1 97 16 TRP B C 1
ATOM 1048 O O . TRP B 1 16 ? -6.637 7.379 9.625 1 97 16 TRP B O 1
ATOM 1058 N N . GLU B 1 17 ? -4.672 6.98 10.469 1 97.69 17 GLU B N 1
ATOM 1059 C CA . GLU B 1 17 ? -4.941 7.727 11.688 1 97.69 17 GLU B CA 1
ATOM 1060 C C . GLU B 1 17 ? -3.889 8.805 11.922 1 97.69 17 GLU B C 1
ATOM 1062 O O . GLU B 1 17 ? -2.703 8.594 11.664 1 97.69 17 GLU B O 1
ATOM 1067 N N . GLY B 1 18 ? -4.324 9.922 12.391 1 96.69 18 GLY B N 1
ATOM 1068 C CA . GLY B 1 18 ? -3.465 11.039 12.75 1 96.69 18 GLY B CA 1
ATOM 1069 C C . GLY B 1 18 ? -4.008 11.859 13.906 1 96.69 18 GLY B C 1
ATOM 1070 O O . GLY B 1 18 ? -5.141 11.648 14.344 1 96.69 18 GLY B O 1
ATOM 1071 N N . VAL B 1 19 ? -3.131 12.703 14.469 1 96.38 19 VAL B N 1
ATOM 1072 C CA . VAL B 1 19 ? -3.502 13.609 15.555 1 96.38 19 VAL B CA 1
ATOM 1073 C C . VAL B 1 19 ? -3.236 15.055 15.141 1 96.38 19 VAL B C 1
ATOM 1075 O O . VAL B 1 19 ? -2.139 15.383 14.68 1 96.38 19 VAL B O 1
ATOM 1078 N N . LEU B 1 20 ? -4.25 15.828 15.25 1 94.44 20 LEU B N 1
ATOM 1079 C CA . LEU B 1 20 ? -4.148 17.266 14.977 1 94.44 20 LEU B CA 1
ATOM 1080 C C . LEU B 1 20 ? -4.094 18.062 16.281 1 94.44 20 LEU B C 1
ATOM 1082 O O . LEU B 1 20 ? -4.852 17.797 17.203 1 94.44 20 LEU B O 1
ATOM 1086 N N . THR B 1 21 ? -3.174 18.938 16.359 1 92.69 21 THR B N 1
ATOM 1087 C CA . THR B 1 21 ? -3.078 19.844 17.5 1 92.69 21 THR B CA 1
ATOM 1088 C C . T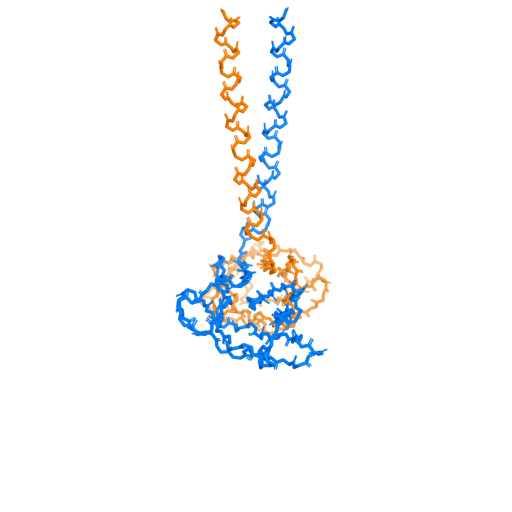HR B 1 21 ? -3.123 21.297 17.031 1 92.69 21 THR B C 1
ATOM 1090 O O . THR B 1 21 ? -2.498 21.656 16.031 1 92.69 21 THR B O 1
ATOM 1093 N N . ARG B 1 22 ? -3.934 21.938 17.656 1 87.69 22 ARG B N 1
ATOM 1094 C CA . ARG B 1 22 ? -4.016 23.375 17.391 1 87.69 22 ARG B CA 1
ATOM 1095 C C . ARG B 1 22 ? -3.787 24.188 18.672 1 87.69 22 ARG B C 1
ATOM 1097 O O . ARG B 1 22 ? -4.406 23.906 19.703 1 87.69 22 ARG B O 1
ATOM 1104 N N . VAL B 1 23 ? -2.785 25.016 18.578 1 81.75 23 VAL B N 1
ATOM 1105 C CA . VAL B 1 23 ? -2.49 25.906 19.688 1 81.75 23 VAL B CA 1
ATOM 1106 C C . VAL B 1 23 ? -3.113 27.281 19.438 1 81.75 23 VAL B C 1
ATOM 1108 O O . VAL B 1 23 ? -3.033 27.812 18.328 1 81.75 23 VAL B O 1
ATOM 1111 N N . GLY B 1 24 ? -3.801 27.812 20.422 1 73.69 24 GLY B N 1
ATOM 1112 C CA . GLY B 1 24 ? -4.344 29.156 20.375 1 73.69 24 GLY B CA 1
ATOM 1113 C C . GLY B 1 24 ? -5.859 29.188 20.438 1 73.69 24 GLY B C 1
ATOM 1114 O O . GLY B 1 24 ? -6.5 28.172 20.672 1 73.69 24 GLY B O 1
ATOM 1115 N N . GLN B 1 25 ? -6.52 30.391 20.344 1 59.59 25 GLN B N 1
ATOM 1116 C CA . GLN B 1 25 ? -7.871 30.75 20.75 1 59.59 25 GLN B CA 1
ATOM 1117 C C . GLN B 1 25 ? -8.922 30.078 19.875 1 59.59 25 GLN B C 1
ATOM 1119 O O . GLN B 1 25 ? -10.086 30 20.25 1 59.59 25 GLN B O 1
ATOM 1124 N N . ASP B 1 26 ? -8.57 29.641 18.688 1 59.41 26 ASP B N 1
ATOM 1125 C CA . ASP B 1 26 ? -9.742 29.203 17.922 1 59.41 26 ASP B CA 1
ATOM 1126 C C . ASP B 1 26 ? -10.117 27.766 18.25 1 59.41 26 ASP B C 1
ATOM 1128 O O . ASP B 1 26 ? -9.266 26.875 18.234 1 59.41 26 ASP B O 1
ATOM 1132 N N . GLU B 1 27 ? -11.25 27.594 19 1 61.44 27 GLU B N 1
ATOM 1133 C CA . GLU B 1 27 ? -11.727 26.375 19.641 1 61.44 27 GLU B CA 1
ATOM 1134 C C . GLU B 1 27 ? -12.219 25.375 18.594 1 61.44 27 GLU B C 1
ATOM 1136 O O . GLU B 1 27 ? -12.352 24.188 18.891 1 61.44 27 GLU B O 1
ATOM 1141 N N . GLY B 1 28 ? -12.398 25.781 17.375 1 72.62 28 GLY B N 1
ATOM 1142 C CA . GLY B 1 28 ? -13.078 24.781 16.562 1 72.62 28 GLY B CA 1
ATOM 1143 C C . GLY B 1 28 ? -12.133 23.984 15.68 1 72.62 28 GLY B C 1
ATOM 1144 O O . GLY B 1 28 ? -11.008 24.406 15.422 1 72.62 28 GLY B O 1
ATOM 1145 N N . ALA B 1 29 ? -12.461 22.672 15.594 1 71.94 29 ALA B N 1
ATOM 1146 C CA . ALA B 1 29 ? -11.656 21.828 14.703 1 71.94 29 ALA B CA 1
ATOM 1147 C C . ALA B 1 29 ? -11.516 22.469 13.328 1 71.94 29 ALA B C 1
ATOM 1149 O O . ALA B 1 29 ? -12.484 23 12.773 1 71.94 29 ALA B O 1
ATOM 1150 N N . PRO B 1 30 ? -10.305 22.609 12.945 1 76.25 30 PRO B N 1
ATOM 1151 C CA . PRO B 1 30 ? -10.125 23.141 11.602 1 76.25 30 PRO B CA 1
ATOM 1152 C C . PRO B 1 30 ? -10.844 22.328 10.531 1 76.25 30 PRO B C 1
ATOM 1154 O O . PRO B 1 30 ? -11.039 21.125 10.695 1 76.25 30 PRO B O 1
ATOM 1157 N N . ALA B 1 31 ? -11.352 22.969 9.523 1 88.62 31 ALA B N 1
ATOM 1158 C CA . ALA B 1 31 ? -11.898 22.297 8.344 1 88.62 31 ALA B CA 1
ATOM 1159 C C . ALA B 1 31 ? -10.789 21.703 7.484 1 88.62 31 ALA B C 1
ATOM 1161 O O . ALA B 1 31 ? -9.891 22.422 7.031 1 88.62 31 ALA B O 1
ATOM 1162 N N . LEU B 1 32 ? -10.82 20.453 7.359 1 93.5 32 LEU B N 1
ATOM 1163 C CA . LEU B 1 32 ? -9.758 19.766 6.637 1 93.5 32 LEU B CA 1
ATOM 1164 C C . LEU B 1 32 ? -10.289 19.172 5.332 1 93.5 32 LEU B C 1
ATOM 1166 O O . LEU B 1 32 ? -11.477 18.875 5.223 1 93.5 32 LEU B O 1
ATOM 1170 N N . VAL B 1 33 ? -9.367 19.094 4.398 1 92.88 33 VAL B N 1
ATOM 1171 C CA . VAL B 1 33 ? -9.648 18.438 3.129 1 92.88 33 VAL B CA 1
ATOM 1172 C C . VAL B 1 33 ? -8.547 17.422 2.826 1 92.88 33 VAL B C 1
ATOM 1174 O O . VAL B 1 33 ? -7.363 17.703 3.021 1 92.88 33 VAL B O 1
ATOM 1177 N N . VAL B 1 34 ? -8.953 16.266 2.465 1 95.5 34 VAL B N 1
ATOM 1178 C CA . VAL B 1 34 ? -8.031 15.258 1.943 1 95.5 34 VAL B CA 1
ATOM 1179 C C . VAL B 1 34 ? -8.125 15.211 0.42 1 95.5 34 VAL B C 1
ATOM 1181 O O . VAL B 1 34 ? -9.227 15.234 -0.138 1 95.5 34 VAL B O 1
ATOM 1184 N N . SER B 1 35 ? -6.93 15.188 -0.185 1 93.19 35 SER B N 1
ATOM 1185 C CA . SER B 1 35 ? -6.945 15.094 -1.641 1 93.19 35 SER B CA 1
ATOM 1186 C C . SER B 1 35 ? -6.035 13.977 -2.131 1 93.19 35 SER B C 1
ATOM 1188 O O . SER B 1 35 ? -5.078 13.602 -1.448 1 93.19 35 SER B O 1
ATOM 1190 N N . HIS B 1 36 ? -6.355 13.398 -3.189 1 91.44 36 HIS B N 1
ATOM 1191 C CA . HIS B 1 36 ? -5.594 12.438 -3.977 1 91.44 36 HIS B CA 1
ATOM 1192 C C . HIS B 1 36 ? -5.543 12.844 -5.445 1 91.44 36 HIS B C 1
ATOM 1194 O O . HIS B 1 36 ? -6.586 13.031 -6.074 1 91.44 36 HIS B O 1
ATOM 1200 N N . LEU B 1 37 ? -4.32 13.117 -5.941 1 82.94 37 LEU B N 1
ATOM 1201 C CA . LEU B 1 37 ? -4.137 13.578 -7.309 1 82.94 37 LEU B CA 1
ATOM 1202 C C . LEU B 1 37 ? -5.004 14.805 -7.59 1 82.94 37 LEU B C 1
ATOM 1204 O O . LEU B 1 37 ? -5.617 14.906 -8.656 1 82.94 37 LEU B O 1
ATOM 1208 N N . GLY B 1 38 ? -5.191 15.594 -6.582 1 84.12 38 GLY B N 1
ATOM 1209 C CA . GLY B 1 38 ? -5.887 16.859 -6.723 1 84.12 38 GLY B CA 1
ATOM 1210 C C . GLY B 1 38 ? -7.383 16.75 -6.508 1 84.12 38 GLY B C 1
ATOM 1211 O O . GLY B 1 38 ? -8.078 17.766 -6.441 1 84.12 38 GLY B O 1
ATOM 1212 N N . GLU B 1 39 ? -7.898 15.555 -6.434 1 92.5 39 GLU B N 1
ATOM 1213 C CA . GLU B 1 39 ? -9.328 15.344 -6.223 1 92.5 39 GLU B CA 1
ATOM 1214 C C . GLU B 1 39 ? -9.633 15.086 -4.75 1 92.5 39 GLU B C 1
ATOM 1216 O O . GLU B 1 39 ? -8.906 14.359 -4.074 1 92.5 39 GLU B O 1
ATOM 1221 N N . GLU B 1 40 ? -10.711 15.656 -4.348 1 94.75 40 GLU B N 1
ATOM 1222 C CA . GLU B 1 40 ? -11.086 15.508 -2.943 1 94.75 40 GLU B CA 1
ATOM 1223 C C . GLU B 1 40 ? -11.477 14.07 -2.625 1 94.75 40 GLU B C 1
ATOM 1225 O O . GLU B 1 40 ? -12.172 13.422 -3.41 1 94.75 40 GLU B O 1
ATOM 1230 N N . VAL B 1 41 ? -10.992 13.609 -1.482 1 96.75 41 VAL B N 1
ATOM 1231 C CA . VAL B 1 41 ? -11.312 12.289 -0.952 1 96.75 41 VAL B CA 1
ATOM 1232 C C . VAL B 1 41 ? -12.211 12.43 0.277 1 96.75 41 VAL B C 1
ATOM 1234 O O . VAL B 1 41 ? -11.82 13.055 1.269 1 96.75 41 VAL B O 1
ATOM 1237 N N . GLY B 1 42 ? -13.352 11.867 0.288 1 96.38 42 GLY B N 1
ATOM 1238 C CA . GLY B 1 42 ? -14.266 11.922 1.418 1 96.38 42 GLY B CA 1
ATOM 1239 C C . GLY B 1 42 ? -13.977 10.867 2.473 1 96.38 42 GLY B C 1
ATOM 1240 O O . GLY B 1 42 ? -13.117 10.008 2.273 1 96.38 42 GLY B O 1
ATOM 1241 N N . GLY B 1 43 ? -14.719 11.094 3.74 1 97.12 43 GLY B N 1
ATOM 1242 C CA . GLY B 1 43 ? -14.695 10.039 4.734 1 97.12 43 GLY B CA 1
ATOM 1243 C C . GLY B 1 43 ? -13.828 10.367 5.934 1 97.12 43 GLY B C 1
ATOM 1244 O O . GLY B 1 43 ? -13.789 9.609 6.906 1 97.12 43 GLY B O 1
ATOM 1245 N N . LEU B 1 44 ? -13.133 11.5 5.891 1 97.44 44 LEU B N 1
ATOM 1246 C CA . LEU B 1 44 ? -12.297 11.875 7.023 1 97.44 44 LEU B CA 1
ATOM 1247 C C . LEU B 1 44 ? -13.141 12.141 8.266 1 97.44 44 LEU B C 1
ATOM 1249 O O . LEU B 1 44 ? -14.07 12.945 8.227 1 97.44 44 LEU B O 1
ATOM 1253 N N . GLU B 1 45 ? -12.812 11.414 9.273 1 97.25 45 GLU B N 1
ATOM 1254 C CA . GLU B 1 45 ? -13.43 11.648 10.57 1 97.25 45 GLU B CA 1
ATOM 1255 C C . GLU B 1 45 ? -12.523 12.477 11.477 1 97.25 45 GLU B C 1
ATOM 1257 O O . GLU B 1 45 ? -11.336 12.188 11.602 1 97.25 45 GLU B O 1
ATOM 1262 N N . VAL B 1 46 ? -13.055 13.469 12.062 1 95.38 46 VAL B N 1
ATOM 1263 C CA . VAL B 1 46 ? -12.367 14.336 13.016 1 95.38 46 VAL B CA 1
ATOM 1264 C C . VAL B 1 46 ? -13.039 14.219 14.383 1 95.38 46 VAL B C 1
ATOM 1266 O O . VAL B 1 46 ? -14.18 14.656 14.562 1 95.38 46 VAL B O 1
ATOM 1269 N N . ILE B 1 47 ? -12.336 13.641 15.273 1 95 47 ILE B N 1
ATOM 1270 C CA . ILE B 1 47 ? -12.914 13.312 16.578 1 95 47 ILE B CA 1
ATOM 1271 C C . ILE B 1 47 ? -12.211 14.102 17.672 1 95 47 ILE B C 1
ATOM 1273 O O . ILE B 1 47 ? -10.992 13.969 17.859 1 95 47 ILE B O 1
ATOM 1277 N N . PRO B 1 48 ? -12.938 14.945 18.375 1 93.44 48 PRO B N 1
ATOM 1278 C CA . PRO B 1 48 ? -12.297 15.648 19.484 1 93.44 48 PRO B CA 1
ATOM 1279 C C . PRO B 1 48 ? -11.602 14.703 20.469 1 93.44 48 PRO B C 1
ATOM 1281 O O . PRO B 1 48 ? -12.172 13.688 20.859 1 93.44 48 PRO B O 1
ATOM 1284 N N . ALA B 1 49 ? -10.312 15.031 20.797 1 93.06 49 ALA B N 1
ATOM 1285 C CA . ALA B 1 49 ? -9.531 14.172 21.672 1 93.06 49 ALA B CA 1
ATOM 1286 C C . ALA B 1 49 ? -9.047 14.93 22.906 1 93.06 49 ALA B C 1
ATOM 1288 O O . ALA B 1 49 ? -8.32 14.383 23.734 1 93.06 49 ALA B O 1
ATOM 1289 N N . GLY B 1 50 ? -9.289 16.172 23.109 1 89.44 50 GLY B N 1
ATOM 1290 C CA . GLY B 1 50 ? -8.906 17.078 24.172 1 89.44 50 GLY B CA 1
ATOM 1291 C C . GLY B 1 50 ? -8.859 18.531 23.734 1 89.44 50 GLY B C 1
ATOM 1292 O O . GLY B 1 50 ? -9.117 18.844 22.578 1 89.44 50 GLY B O 1
ATOM 1293 N N . PRO B 1 51 ? -8.664 19.391 24.641 1 88.56 51 PRO B N 1
ATOM 1294 C CA . PRO B 1 51 ? -8.578 20.797 24.25 1 88.56 51 PRO B CA 1
ATOM 1295 C C . PRO B 1 51 ? -7.523 21.047 23.188 1 88.56 51 PRO B C 1
ATOM 1297 O O . PRO B 1 51 ? -6.332 20.812 23.406 1 88.56 51 PRO B O 1
ATOM 1300 N N . GLY B 1 52 ? -8 21.5 22.062 1 89.19 52 GLY B N 1
ATOM 1301 C CA . GLY B 1 52 ? -7.102 21.844 20.969 1 89.19 52 GLY B CA 1
ATOM 1302 C C . GLY B 1 52 ? -6.543 20.625 20.266 1 89.19 52 GLY B C 1
ATOM 1303 O O . GLY B 1 52 ? -5.551 20.719 19.531 1 89.19 52 GLY B O 1
ATOM 1304 N N . GLU B 1 53 ? -7.078 19.422 20.578 1 93.06 53 GLU B N 1
ATOM 1305 C CA . GLU B 1 53 ? -6.578 18.188 20 1 93.06 53 GLU B CA 1
ATOM 1306 C C . GLU B 1 53 ? -7.711 17.375 19.391 1 93.06 53 GLU B C 1
ATOM 1308 O O . GLU B 1 53 ? -8.789 17.25 19.984 1 93.06 53 GLU B O 1
ATOM 1313 N N . TRP B 1 54 ? -7.422 16.797 18.234 1 95.38 54 TRP B N 1
ATOM 1314 C CA . TRP B 1 54 ? -8.391 15.961 17.547 1 95.38 54 TRP B CA 1
ATOM 1315 C C . TRP B 1 54 ? -7.723 14.695 17 1 95.38 54 TRP B C 1
ATOM 1317 O O . TRP B 1 54 ? -6.59 14.75 16.516 1 95.38 54 TRP B O 1
ATOM 1327 N N . ALA B 1 55 ? -8.359 13.609 17.109 1 97.19 55 ALA B N 1
ATOM 1328 C CA . ALA B 1 55 ? -7.977 12.383 16.406 1 97.19 55 ALA B CA 1
ATOM 1329 C C . ALA B 1 55 ? -8.609 12.328 15.016 1 97.19 55 ALA B C 1
ATOM 1331 O O . ALA B 1 55 ? -9.797 12.609 14.859 1 97.19 55 ALA B O 1
ATOM 1332 N N . LEU B 1 56 ? -7.824 12.031 14.094 1 97.31 56 LEU B N 1
ATOM 1333 C CA . LEU B 1 56 ? -8.305 11.906 12.719 1 97.31 56 LEU B CA 1
ATOM 1334 C C . LEU B 1 56 ? -8.289 10.445 12.273 1 97.31 56 LEU B C 1
ATOM 1336 O O . LEU B 1 56 ? -7.348 9.711 12.586 1 97.31 56 LEU B O 1
ATOM 1340 N N . ARG B 1 57 ? -9.289 10.062 11.547 1 98.38 57 ARG B N 1
ATOM 1341 C CA . ARG B 1 57 ? -9.398 8.734 10.938 1 98.38 57 ARG B CA 1
ATOM 1342 C C . ARG B 1 57 ? -9.891 8.836 9.492 1 98.38 57 ARG B C 1
ATOM 1344 O O . ARG B 1 57 ? -10.922 9.453 9.227 1 98.38 57 ARG B O 1
ATOM 1351 N N . LEU B 1 58 ? -9.141 8.25 8.594 1 98.25 58 LEU B N 1
ATOM 1352 C CA . LEU B 1 58 ? -9.508 8.234 7.18 1 98.25 58 LEU B CA 1
ATOM 1353 C C . LEU B 1 58 ? -9.5 6.805 6.637 1 98.25 58 LEU B C 1
ATOM 1355 O O . LEU B 1 58 ? -8.43 6.234 6.406 1 98.25 58 LEU B O 1
ATOM 1359 N N . PRO B 1 59 ? -10.672 6.191 6.465 1 98.5 59 PRO B N 1
ATOM 1360 C CA . PRO B 1 59 ? -10.664 4.949 5.688 1 98.5 59 PRO B CA 1
ATOM 1361 C C . PRO B 1 59 ? -10.117 5.141 4.277 1 98.5 59 PRO B C 1
ATOM 1363 O O . PRO B 1 59 ? -10.531 6.055 3.564 1 98.5 59 PRO B O 1
ATOM 1366 N N . ILE B 1 60 ? -9.164 4.391 3.936 1 97.19 60 ILE B N 1
ATOM 1367 C CA . ILE B 1 60 ? -8.539 4.492 2.619 1 97.19 60 ILE B CA 1
ATOM 1368 C C . ILE B 1 60 ? -9.445 3.85 1.571 1 97.19 60 ILE B C 1
ATOM 1370 O O . ILE B 1 60 ? -9.672 2.637 1.597 1 97.19 60 ILE B O 1
ATOM 1374 N N . PRO B 1 61 ? -9.883 4.625 0.666 1 97.25 61 PRO B N 1
ATOM 1375 C CA . PRO B 1 61 ? -10.781 4.043 -0.334 1 97.25 61 PRO B CA 1
ATOM 1376 C C . PRO B 1 61 ? -10.078 3.049 -1.256 1 97.25 61 PRO B C 1
ATOM 1378 O O . PRO B 1 61 ? -9.07 3.389 -1.88 1 97.25 61 PRO B O 1
ATOM 1381 N N . ALA B 1 62 ? -10.633 1.896 -1.401 1 96.25 62 ALA B N 1
ATOM 1382 C CA . ALA B 1 62 ? -10.055 0.854 -2.248 1 96.25 62 ALA B CA 1
ATOM 1383 C C . ALA B 1 62 ? -9.922 1.334 -3.689 1 96.25 62 ALA B C 1
ATOM 1385 O O . ALA B 1 62 ? -8.969 0.965 -4.387 1 96.25 62 ALA B O 1
ATOM 1386 N N . ARG B 1 63 ? -10.875 2.15 -4.117 1 96.81 63 ARG B N 1
ATOM 1387 C CA . ARG B 1 63 ? -10.914 2.613 -5.5 1 96.81 63 ARG B CA 1
ATOM 1388 C C . ARG B 1 63 ? -9.688 3.461 -5.824 1 96.81 63 ARG B C 1
ATOM 1390 O O . ARG B 1 63 ? -9.367 3.68 -6.992 1 96.81 63 ARG B O 1
ATOM 1397 N N . LEU B 1 64 ? -8.945 3.895 -4.805 1 95.69 64 LEU B N 1
ATOM 1398 C CA . LEU B 1 64 ? -7.793 4.758 -5.023 1 95.69 64 LEU B CA 1
ATOM 1399 C C . LEU B 1 64 ? -6.492 3.971 -4.883 1 95.69 64 LEU B C 1
ATOM 1401 O O . LEU B 1 64 ? -5.406 4.539 -4.992 1 95.69 64 LEU B O 1
ATOM 1405 N N . ILE B 1 65 ? -6.562 2.715 -4.633 1 93.88 65 ILE B N 1
ATOM 1406 C CA . ILE B 1 65 ? -5.383 1.86 -4.539 1 93.88 65 ILE B CA 1
ATOM 1407 C C . ILE B 1 65 ? -5.105 1.213 -5.895 1 93.88 65 ILE B C 1
ATOM 1409 O O . ILE B 1 65 ? -5.906 0.41 -6.379 1 93.88 65 ILE B O 1
ATOM 1413 N N . SER B 1 66 ? -3.979 1.601 -6.508 1 92.06 66 SER B N 1
ATOM 1414 C CA . SER B 1 66 ? -3.535 1.079 -7.797 1 92.06 66 SER B CA 1
ATOM 1415 C C . SER B 1 66 ? -2.025 0.875 -7.82 1 92.06 66 SER B C 1
ATOM 1417 O O . SER B 1 66 ? -1.336 1.179 -6.848 1 92.06 66 SER B O 1
ATOM 1419 N N . ASP B 1 67 ? -1.542 0.265 -8.891 1 89.25 67 ASP B N 1
ATOM 1420 C CA . ASP B 1 67 ? -0.102 0.095 -9.055 1 89.25 67 ASP B CA 1
ATOM 1421 C C . ASP B 1 67 ? 0.63 1.424 -8.891 1 89.25 67 ASP B C 1
ATOM 1423 O O . ASP B 1 67 ? 0.206 2.445 -9.43 1 89.25 67 ASP B O 1
ATOM 1427 N N . GLY B 1 68 ? 1.679 1.376 -8.195 1 83.25 68 GLY B N 1
ATOM 1428 C CA . GLY B 1 68 ? 2.502 2.562 -8.008 1 83.25 68 GLY B CA 1
ATOM 1429 C C . GLY B 1 68 ? 2.201 3.303 -6.723 1 83.25 68 GLY B C 1
ATOM 1430 O O . GLY B 1 68 ? 1.619 2.736 -5.797 1 83.25 68 GLY B O 1
ATOM 1431 N N . VAL B 1 69 ? 2.646 4.469 -6.609 1 84.62 69 VAL B N 1
ATOM 1432 C CA . VAL B 1 69 ? 2.537 5.285 -5.406 1 84.62 69 VAL B CA 1
ATOM 1433 C C . VAL B 1 69 ? 1.257 6.117 -5.457 1 84.62 69 VAL B C 1
ATOM 1435 O O . VAL B 1 69 ? 1.006 6.816 -6.441 1 84.62 69 VAL B O 1
ATOM 1438 N N . GLN B 1 70 ? 0.39 5.906 -4.449 1 86.94 70 GLN B N 1
ATOM 1439 C CA . GLN B 1 70 ? -0.782 6.75 -4.238 1 86.94 70 GLN B CA 1
ATOM 1440 C C . GLN B 1 70 ? -0.599 7.652 -3.021 1 86.94 70 GLN B C 1
ATOM 1442 O O . GLN B 1 70 ? -0.456 7.168 -1.897 1 86.94 70 GLN B O 1
ATOM 1447 N N . THR B 1 71 ? -0.606 8.953 -3.271 1 87.69 71 THR B N 1
ATOM 1448 C CA . THR B 1 71 ? -0.343 9.906 -2.197 1 87.69 71 THR B CA 1
ATOM 1449 C C . THR B 1 71 ? -1.62 10.641 -1.801 1 87.69 71 THR B C 1
ATOM 1451 O O . THR B 1 71 ? -2.373 11.102 -2.662 1 87.69 71 THR B O 1
ATOM 1454 N N . PHE B 1 72 ? -1.835 10.711 -0.561 1 92.38 72 PHE B N 1
ATOM 1455 C CA . PHE B 1 72 ? -2.932 11.461 0.035 1 92.38 72 PHE B CA 1
ATOM 1456 C C . PHE B 1 72 ? -2.408 12.68 0.783 1 92.38 72 PHE B C 1
ATOM 1458 O O . PHE B 1 72 ? -1.477 12.57 1.582 1 92.38 72 PHE B O 1
ATOM 1465 N N . VAL B 1 73 ? -3.021 13.797 0.497 1 90.19 73 VAL B N 1
ATOM 1466 C CA . VAL B 1 73 ? -2.551 15.055 1.066 1 90.19 73 VAL B CA 1
ATOM 1467 C C . VAL B 1 73 ? -3.645 15.672 1.938 1 90.19 73 VAL B C 1
ATOM 1469 O O . VAL B 1 73 ? -4.809 15.734 1.532 1 90.19 73 VAL B O 1
ATOM 1472 N N . ILE B 1 74 ? -3.314 16.031 3.113 1 92.56 74 ILE B N 1
ATOM 1473 C CA . ILE B 1 74 ? -4.258 16.641 4.043 1 92.56 74 ILE B CA 1
ATOM 1474 C C . ILE B 1 74 ? -3.908 18.109 4.242 1 92.56 74 ILE B C 1
ATOM 1476 O O . ILE B 1 74 ? -2.766 18.453 4.559 1 92.56 74 ILE B O 1
ATOM 1480 N N . ARG B 1 75 ? -4.957 18.938 4.039 1 89.75 75 ARG B N 1
ATOM 1481 C CA . ARG B 1 75 ? -4.812 20.375 4.156 1 89.75 75 ARG B CA 1
ATOM 1482 C C . ARG B 1 75 ? -5.984 21 4.914 1 89.75 75 ARG B C 1
ATOM 1484 O O . ARG B 1 75 ? -7.027 20.359 5.07 1 89.75 75 ARG B O 1
ATOM 1491 N N . GLU B 1 76 ? -5.812 22.203 5.387 1 87.38 76 GLU B N 1
ATOM 1492 C CA . GLU B 1 76 ? -6.961 22.984 5.848 1 87.38 76 GLU B CA 1
ATOM 1493 C C . GLU B 1 76 ? -7.812 23.453 4.676 1 87.38 76 GLU B C 1
ATOM 1495 O O . GLU B 1 76 ? -7.281 23.828 3.627 1 87.38 76 GLU B O 1
ATOM 1500 N N . ALA B 1 77 ? -9.117 23.344 4.789 1 83.88 77 ALA B N 1
ATOM 1501 C CA . ALA B 1 77 ? -10.055 23.641 3.713 1 83.88 77 ALA B CA 1
ATOM 1502 C C . ALA B 1 77 ? -9.977 25.125 3.322 1 83.88 77 ALA B C 1
ATOM 1504 O O . ALA B 1 77 ? -10.242 25.484 2.172 1 83.88 77 ALA B O 1
ATOM 1505 N N . ASP B 1 78 ? -9.758 25.844 4.332 1 71 78 ASP B N 1
ATOM 1506 C CA . ASP B 1 78 ? -9.781 27.266 4.02 1 71 78 ASP B CA 1
ATOM 1507 C C . ASP B 1 78 ? -8.57 27.656 3.18 1 71 78 ASP B C 1
ATOM 1509 O O . ASP B 1 78 ? -7.426 27.422 3.582 1 71 78 ASP B O 1
ATOM 1513 N N . GLY B 1 79 ? -8.727 28.141 1.834 1 60.5 79 GLY B N 1
ATOM 1514 C CA . GLY B 1 79 ? -7.73 28.672 0.918 1 60.5 79 GLY B CA 1
ATOM 1515 C C . GLY B 1 79 ? -6.75 27.625 0.418 1 60.5 79 GLY B C 1
ATOM 1516 O O . GLY B 1 79 ? -7.031 26.422 0.475 1 60.5 79 GLY B O 1
ATOM 1517 N N . ALA B 1 80 ? -5.797 28.047 -0.346 1 58.97 80 ALA B N 1
ATOM 1518 C CA . ALA B 1 80 ? -4.695 27.234 -0.882 1 58.97 80 ALA B CA 1
ATOM 1519 C C . ALA B 1 80 ? -3.832 26.672 0.24 1 58.97 80 ALA B C 1
ATOM 1521 O O . ALA B 1 80 ? -2.623 26.922 0.282 1 58.97 80 ALA B O 1
ATOM 1522 N N . GLY B 1 81 ? -4.652 26.172 1.208 1 63.12 81 GLY B N 1
ATOM 1523 C CA . GLY B 1 81 ? -4.039 25.906 2.5 1 63.12 81 GLY B CA 1
ATOM 1524 C C . GLY B 1 81 ? -2.775 25.078 2.4 1 63.12 81 GLY B C 1
ATOM 1525 O O . GLY B 1 81 ? -2.527 24.438 1.377 1 63.12 81 GLY B O 1
ATOM 1526 N N . GLU B 1 82 ? -1.922 25.281 3.303 1 74.75 82 GLU B N 1
ATOM 1527 C CA . GLU B 1 82 ? -0.657 24.594 3.553 1 74.75 82 GLU B CA 1
ATOM 1528 C C . GLU B 1 82 ? -0.875 23.109 3.812 1 74.75 82 GLU B C 1
ATOM 1530 O O . GLU B 1 82 ? -1.87 22.719 4.426 1 74.75 82 GLU B O 1
ATOM 1535 N N . VAL B 1 83 ? 0.026 22.328 3.191 1 83.69 83 VAL B N 1
ATOM 1536 C CA . VAL B 1 83 ? -0.001 20.891 3.457 1 83.69 83 VAL B CA 1
ATOM 1537 C C . VAL B 1 83 ? 0.307 20.625 4.93 1 83.69 83 VAL B C 1
ATOM 1539 O O . VAL B 1 83 ? 1.356 21.031 5.43 1 83.69 83 VAL B O 1
ATOM 1542 N N . LEU B 1 84 ? -0.644 20.109 5.57 1 87.69 84 LEU B N 1
ATOM 1543 C CA . LEU B 1 84 ? -0.424 19.766 6.969 1 87.69 84 LEU B CA 1
ATOM 1544 C C . LEU B 1 84 ? 0.296 18.422 7.094 1 87.69 84 LEU B C 1
ATOM 1546 O O . LEU B 1 84 ? 1.194 18.266 7.926 1 87.69 84 LEU B O 1
ATOM 1550 N N . GLU B 1 85 ? -0.179 17.422 6.293 1 88.81 85 GLU B N 1
ATOM 1551 C CA . GLU B 1 85 ? 0.372 16.062 6.305 1 88.81 85 GLU B CA 1
ATOM 1552 C C . GLU B 1 85 ? 0.069 15.328 5 1 88.81 85 GLU B C 1
ATOM 1554 O O . GLU B 1 85 ? -0.799 15.75 4.234 1 88.81 85 GLU B O 1
ATOM 1559 N N . SER B 1 86 ? 0.83 14.336 4.734 1 88.25 86 SER B N 1
ATOM 1560 C CA . SER B 1 86 ? 0.552 13.422 3.633 1 88.25 86 SER B CA 1
ATOM 1561 C C . SER B 1 86 ? 0.975 12 3.979 1 88.25 86 SER B C 1
ATOM 1563 O O . SER B 1 86 ? 1.749 11.789 4.914 1 88.25 86 SER B O 1
ATOM 1565 N N . PHE B 1 87 ? 0.434 11.07 3.32 1 90.62 87 PHE B N 1
ATOM 1566 C CA . PHE B 1 87 ? 0.854 9.672 3.387 1 90.62 87 PHE B CA 1
ATOM 1567 C C . PHE B 1 87 ? 0.676 8.992 2.035 1 90.62 87 PHE B C 1
ATOM 1569 O O . PHE B 1 87 ? -0.022 9.508 1.16 1 90.62 87 PHE B O 1
ATOM 1576 N N . ALA B 1 88 ? 1.32 7.855 1.959 1 88.5 88 ALA B N 1
ATOM 1577 C CA . ALA B 1 88 ? 1.27 7.184 0.663 1 88.5 88 ALA B CA 1
ATOM 1578 C C . ALA B 1 88 ? 1.024 5.688 0.832 1 88.5 88 ALA B C 1
ATOM 1580 O O . ALA B 1 88 ? 1.338 5.113 1.878 1 88.5 88 ALA B O 1
ATOM 1581 N N . ILE B 1 89 ? 0.478 5.125 -0.152 1 89.38 89 ILE B N 1
ATOM 1582 C CA . ILE B 1 89 ? 0.333 3.688 -0.345 1 89.38 89 ILE B CA 1
ATOM 1583 C C . ILE B 1 89 ? 1.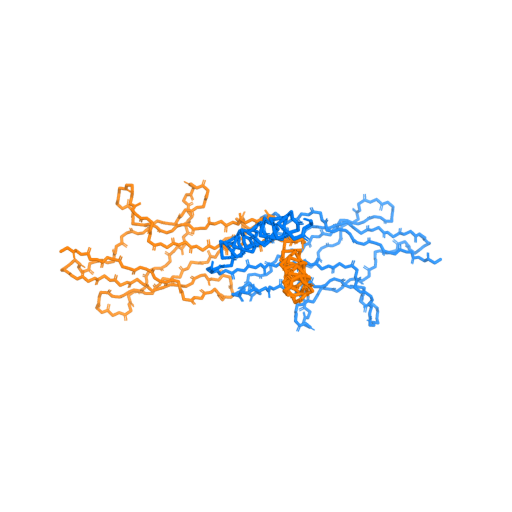006 3.271 -1.651 1 89.38 89 ILE B C 1
ATOM 1585 O O . ILE B 1 89 ? 0.77 3.877 -2.699 1 89.38 89 ILE B O 1
ATOM 1589 N N . VAL B 1 90 ? 1.821 2.285 -1.536 1 86.56 90 VAL B N 1
ATOM 1590 C CA . VAL B 1 90 ? 2.477 1.726 -2.715 1 86.56 90 VAL B CA 1
ATOM 1591 C C . VAL B 1 90 ? 1.972 0.305 -2.959 1 86.56 90 VAL B C 1
ATOM 1593 O O . VAL B 1 90 ? 1.924 -0.511 -2.035 1 86.56 90 VAL B O 1
ATOM 1596 N N . ALA B 1 91 ? 1.53 0.012 -4.125 1 87.88 91 ALA B N 1
ATOM 1597 C CA . ALA B 1 91 ? 1.006 -1.314 -4.441 1 87.88 91 ALA B CA 1
ATOM 1598 C C . ALA B 1 91 ? 1.637 -1.865 -5.715 1 87.88 91 ALA B C 1
ATOM 1600 O O . ALA B 1 91 ? 1.948 -1.108 -6.637 1 87.88 91 ALA B O 1
ATOM 1601 N N . GLY B 1 92 ? 1.605 -3.236 -5.781 1 78.12 92 GLY B N 1
ATOM 1602 C CA . GLY B 1 92 ? 2.025 -3.928 -6.992 1 78.12 92 GLY B CA 1
ATOM 1603 C C . GLY B 1 92 ? 3.406 -4.543 -6.879 1 78.12 92 GLY B C 1
ATOM 1604 O O . GLY B 1 92 ? 4.016 -4.52 -5.809 1 78.12 92 GLY B O 1
ATOM 1605 N N . ALA B 1 93 ? 3.838 -5.422 -7.789 1 60.53 93 ALA B N 1
ATOM 1606 C CA . ALA B 1 93 ? 4.918 -6.406 -7.785 1 60.53 93 ALA B CA 1
ATOM 1607 C C . ALA B 1 93 ? 6.254 -5.75 -7.445 1 60.53 93 ALA B C 1
ATOM 1609 O O . ALA B 1 93 ? 6.969 -6.207 -6.551 1 60.53 93 ALA B O 1
ATOM 1610 N N . PRO B 1 94 ? 6.898 -5.109 -8.422 1 57.16 94 PRO B N 1
ATOM 1611 C CA . PRO B 1 94 ? 8.336 -4.883 -8.242 1 57.16 94 PRO B CA 1
ATOM 1612 C C . PRO B 1 94 ? 8.633 -3.895 -7.117 1 57.16 94 PRO B C 1
ATOM 1614 O O . PRO B 1 94 ? 9.805 -3.682 -6.777 1 57.16 94 PRO B O 1
ATOM 1617 N N . LEU B 1 95 ? 7.508 -3.291 -6.695 1 55.88 95 LEU B N 1
ATOM 1618 C CA . LEU B 1 95 ? 7.953 -2.059 -6.051 1 55.88 95 LEU B CA 1
ATOM 1619 C C . LEU B 1 95 ? 8.797 -2.365 -4.816 1 55.88 95 LEU B C 1
ATOM 1621 O O . LEU B 1 95 ? 9.93 -1.909 -4.707 1 55.88 95 LEU B O 1
ATOM 1625 N N . ALA B 1 96 ? 8.078 -2.957 -3.793 1 53.25 96 ALA B N 1
ATOM 1626 C CA . ALA B 1 96 ? 8.797 -2.955 -2.52 1 53.25 96 ALA B CA 1
ATOM 1627 C C . ALA B 1 96 ? 10.008 -3.883 -2.566 1 53.25 96 ALA B C 1
ATOM 1629 O O . ALA B 1 96 ? 11.094 -3.52 -2.111 1 53.25 96 ALA B O 1
ATOM 1630 N N . GLU B 1 97 ? 9.742 -4.996 -3.076 1 53.5 97 GLU B N 1
ATOM 1631 C CA . GLU B 1 97 ? 10.836 -5.957 -3.182 1 53.5 97 GLU B CA 1
ATOM 1632 C C . GLU B 1 97 ? 11.922 -5.457 -4.129 1 53.5 97 GLU B C 1
ATOM 1634 O O . GLU B 1 97 ? 13.117 -5.578 -3.838 1 53.5 97 GLU B O 1
ATOM 1639 N N . ASP B 1 98 ? 11.359 -4.891 -5.16 1 58.62 98 ASP B N 1
ATOM 1640 C CA . ASP B 1 98 ? 12.312 -4.371 -6.141 1 58.62 98 ASP B CA 1
ATOM 1641 C C . ASP B 1 98 ? 13.102 -3.195 -5.57 1 58.62 98 ASP B C 1
ATOM 1643 O O . ASP B 1 98 ? 14.312 -3.105 -5.758 1 58.62 98 ASP B O 1
ATOM 1647 N N . LEU B 1 99 ? 12.266 -2.443 -4.863 1 58.69 99 LEU B N 1
ATOM 1648 C CA . LEU B 1 99 ? 12.969 -1.293 -4.316 1 58.69 99 LEU B CA 1
ATOM 1649 C C . LEU B 1 99 ? 13.93 -1.721 -3.213 1 58.69 99 LEU B C 1
ATOM 1651 O O . LEU B 1 99 ? 15.047 -1.203 -3.121 1 58.69 99 LEU B O 1
ATOM 1655 N N . ARG B 1 100 ? 13.469 -2.734 -2.498 1 55.81 100 ARG B N 1
ATOM 1656 C CA . ARG B 1 100 ? 14.352 -3.252 -1.456 1 55.81 100 ARG B CA 1
ATOM 1657 C C . ARG B 1 100 ? 15.562 -3.939 -2.061 1 55.81 100 ARG B C 1
ATOM 1659 O O . ARG B 1 100 ? 16.688 -3.75 -1.591 1 55.81 100 ARG B O 1
ATOM 1666 N N . ALA B 1 101 ? 15.281 -4.66 -3.16 1 59.94 101 ALA B N 1
ATOM 1667 C CA . ALA B 1 101 ? 16.391 -5.293 -3.875 1 59.94 101 ALA B CA 1
ATOM 1668 C C . ALA B 1 101 ? 17.328 -4.246 -4.469 1 59.94 101 ALA B C 1
ATOM 1670 O O . ALA B 1 101 ? 18.547 -4.402 -4.418 1 59.94 101 ALA B O 1
ATOM 1671 N N . GLU B 1 102 ? 16.703 -3.234 -4.922 1 62.62 102 GLU B N 1
ATOM 1672 C CA . GLU B 1 102 ? 17.484 -2.139 -5.473 1 62.62 102 GLU B CA 1
ATOM 1673 C C . GLU B 1 102 ? 18.328 -1.461 -4.391 1 62.62 102 GLU B C 1
ATOM 1675 O O . GLU B 1 102 ? 19.5 -1.167 -4.602 1 62.62 102 GLU B O 1
ATOM 1680 N N . ILE B 1 103 ? 17.75 -1.251 -3.244 1 60.59 103 ILE B N 1
ATOM 1681 C CA . ILE B 1 103 ? 18.453 -0.658 -2.115 1 60.59 103 ILE B CA 1
ATOM 1682 C C . ILE B 1 103 ? 19.594 -1.577 -1.68 1 60.59 103 ILE B C 1
ATOM 1684 O O . ILE B 1 103 ? 20.719 -1.12 -1.451 1 60.59 103 ILE B O 1
ATOM 1688 N N . ASP B 1 104 ? 19.281 -2.834 -1.664 1 65.19 104 ASP B N 1
ATOM 1689 C CA . ASP B 1 104 ? 20.297 -3.809 -1.295 1 65.19 104 ASP B CA 1
ATOM 1690 C C . ASP B 1 104 ? 21.438 -3.826 -2.318 1 65.19 104 ASP B C 1
ATOM 1692 O O . ASP B 1 104 ? 22.609 -3.879 -1.95 1 65.19 104 ASP B O 1
ATOM 1696 N N . LEU B 1 105 ? 21.078 -3.748 -3.6 1 64.31 105 LEU B N 1
ATOM 1697 C CA . LEU B 1 105 ? 22.078 -3.701 -4.668 1 64.31 105 LEU B CA 1
ATOM 1698 C C . LEU B 1 105 ? 22.938 -2.443 -4.559 1 64.31 105 LEU B C 1
ATOM 1700 O O . LEU B 1 105 ? 24.156 -2.512 -4.664 1 64.31 105 LEU B O 1
ATOM 1704 N N . LEU B 1 106 ? 22.375 -1.377 -4.312 1 65.31 106 LEU B N 1
ATOM 1705 C CA . LEU B 1 106 ? 23.109 -0.125 -4.16 1 65.31 106 LEU B CA 1
ATOM 1706 C C . LEU B 1 106 ? 24.016 -0.169 -2.928 1 65.31 106 LEU B C 1
ATOM 1708 O O . LEU B 1 106 ? 25.156 0.306 -2.967 1 65.31 106 LEU B O 1
ATOM 1712 N N . ARG B 1 107 ? 23.469 -0.804 -1.863 1 68.19 107 ARG B N 1
ATOM 1713 C CA . ARG B 1 107 ? 24.25 -0.953 -0.647 1 68.19 107 ARG B CA 1
ATOM 1714 C C . ARG B 1 107 ? 25.469 -1.839 -0.892 1 68.19 107 ARG B C 1
ATOM 1716 O O . ARG B 1 107 ? 26.578 -1.537 -0.419 1 68.19 107 ARG B O 1
ATOM 1723 N N . GLU B 1 108 ? 25.234 -2.863 -1.572 1 73.44 108 GLU B N 1
ATOM 1724 C CA . GLU B 1 108 ? 26.344 -3.744 -1.931 1 73.44 108 GLU B CA 1
ATOM 1725 C C . GLU B 1 108 ? 27.359 -3.02 -2.803 1 73.44 108 GLU B C 1
ATOM 1727 O O . GLU B 1 108 ? 28.562 -3.146 -2.59 1 73.44 108 GLU B O 1
ATOM 1732 N N . GLU B 1 109 ? 26.922 -2.379 -3.844 1 73.62 109 GLU B N 1
ATOM 1733 C CA . GLU B 1 109 ? 27.797 -1.593 -4.703 1 73.62 109 GLU B CA 1
ATOM 1734 C C . GLU B 1 109 ? 28.562 -0.541 -3.902 1 73.62 109 GLU B C 1
ATOM 1736 O O . GLU B 1 109 ? 29.766 -0.36 -4.09 1 73.62 109 GLU B O 1
ATOM 1741 N N . LEU B 1 110 ? 27.906 0.12 -3.041 1 73.19 110 LEU B N 1
ATOM 1742 C CA . LEU B 1 110 ? 28.516 1.111 -2.158 1 73.19 110 LEU B CA 1
ATOM 1743 C C . LEU B 1 110 ? 29.594 0.475 -1.286 1 73.19 110 LEU B C 1
ATOM 1745 O O . LEU B 1 110 ? 30.672 1.028 -1.139 1 73.19 110 LEU B O 1
ATOM 1749 N N . ASP B 1 111 ? 29.281 -0.596 -0.778 1 77.38 111 ASP B N 1
ATOM 1750 C CA . ASP B 1 111 ? 30.219 -1.313 0.065 1 77.38 111 ASP B CA 1
ATOM 1751 C C . ASP B 1 111 ? 31.469 -1.723 -0.729 1 77.38 111 ASP B C 1
ATOM 1753 O O . ASP B 1 111 ? 32.594 -1.611 -0.237 1 77.38 111 ASP B O 1
ATOM 1757 N N . LEU B 1 112 ? 31.266 -2.227 -1.968 1 77.12 112 LEU B N 1
ATOM 1758 C CA . LEU B 1 112 ? 32.375 -2.604 -2.846 1 77.12 11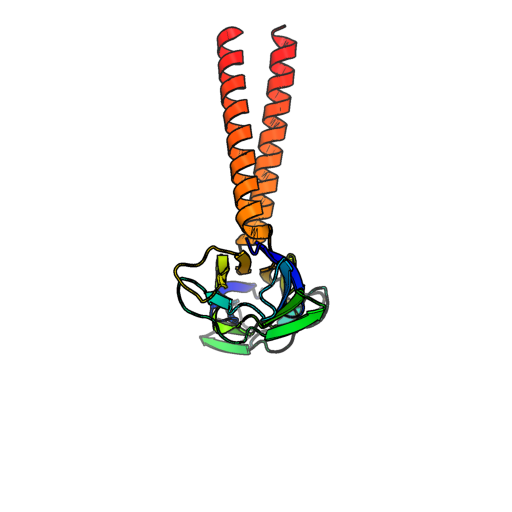2 LEU B CA 1
ATOM 1759 C C . LEU B 1 112 ? 33.25 -1.4 -3.148 1 77.12 112 LEU B C 1
ATOM 1761 O O . LEU B 1 112 ? 34.5 -1.513 -3.141 1 77.12 112 LEU B O 1
ATOM 1765 N N . LEU B 1 113 ? 32.625 -0.322 -3.41 1 75.12 113 LEU B N 1
ATOM 1766 C CA . LEU B 1 113 ? 33.375 0.894 -3.725 1 75.12 113 LEU B CA 1
ATOM 1767 C C . LEU B 1 113 ? 34.156 1.39 -2.508 1 75.12 113 LEU B C 1
ATOM 1769 O O . LEU B 1 113 ? 35.281 1.82 -2.629 1 75.12 113 LEU B O 1
ATOM 1773 N N . LYS B 1 114 ? 33.5 1.354 -1.424 1 78.44 114 LYS B N 1
ATOM 1774 C CA . LYS B 1 114 ? 34.156 1.719 -0.185 1 78.44 114 LYS B CA 1
ATOM 1775 C C . LYS B 1 114 ? 35.438 0.876 0.019 1 78.44 114 LYS B C 1
ATOM 1777 O O . LYS B 1 114 ? 36.469 1.403 0.369 1 78.44 114 LYS B O 1
ATOM 1782 N N . GLN B 1 115 ? 35.281 -0.375 -0.102 1 80.06 115 GLN B N 1
ATOM 1783 C CA . GLN B 1 115 ? 36.406 -1.299 0.055 1 80.06 115 GLN B CA 1
ATOM 1784 C C . GLN B 1 115 ? 37.5 -1.003 -0.954 1 80.06 115 GLN B C 1
ATOM 1786 O O . GLN B 1 115 ? 38.688 -0.958 -0.596 1 80.06 115 GLN B O 1
ATOM 1791 N N . ALA B 1 116 ? 37.156 -0.934 -2.176 1 76.5 116 ALA B N 1
ATOM 1792 C CA . ALA B 1 116 ? 38.094 -0.653 -3.234 1 76.5 116 ALA B CA 1
ATOM 1793 C C . ALA B 1 116 ? 38.875 0.645 -2.961 1 76.5 116 ALA B C 1
ATOM 1795 O O . ALA B 1 116 ? 40.062 0.72 -3.166 1 76.5 116 ALA B O 1
ATOM 1796 N N . PHE B 1 117 ? 38.125 1.628 -2.496 1 77.5 117 PHE B N 1
ATOM 1797 C CA . PHE B 1 117 ? 38.75 2.918 -2.172 1 77.5 117 PHE B CA 1
ATOM 1798 C C . PHE B 1 117 ? 39.719 2.779 -1.023 1 77.5 117 PHE B C 1
ATOM 1800 O O . PHE B 1 117 ? 40.812 3.342 -1.075 1 77.5 117 PHE B O 1
ATOM 1807 N N . ARG B 1 118 ? 39.25 2.115 -0.022 1 77.19 118 ARG B N 1
ATOM 1808 C CA . ARG B 1 118 ? 40.125 1.876 1.12 1 77.19 118 ARG B CA 1
ATOM 1809 C C . ARG B 1 118 ? 41.406 1.17 0.69 1 77.19 118 ARG B C 1
ATOM 1811 O O . ARG B 1 118 ? 42.5 1.548 1.112 1 77.19 118 ARG B O 1
ATOM 1818 N N . ARG B 1 119 ? 41.312 0.128 -0.122 1 79.06 119 ARG B N 1
ATOM 1819 C CA . ARG B 1 119 ? 42.469 -0.623 -0.626 1 79.06 119 ARG B CA 1
ATOM 1820 C C . ARG B 1 119 ? 43.375 0.276 -1.433 1 79.06 119 ARG B C 1
ATOM 1822 O O . ARG B 1 119 ? 44.625 0.214 -1.274 1 79.06 119 ARG B O 1
ATOM 1829 N N . HIS B 1 120 ? 42.812 0.992 -2.375 1 78.5 120 HIS B N 1
ATOM 1830 C CA . HIS B 1 120 ? 43.594 1.892 -3.217 1 78.5 120 HIS B CA 1
ATOM 1831 C C . HIS B 1 120 ? 44.375 2.893 -2.373 1 78.5 120 HIS B C 1
ATOM 1833 O O . HIS B 1 120 ? 45.562 3.164 -2.654 1 78.5 120 HIS B O 1
ATOM 1839 N N . CYS B 1 121 ? 43.719 3.385 -1.374 1 78.44 121 CYS B N 1
ATOM 1840 C CA . CYS B 1 121 ? 44.375 4.352 -0.492 1 78.44 121 CYS B CA 1
ATOM 1841 C C . CYS B 1 121 ? 45.531 3.719 0.259 1 78.44 121 CYS B C 1
ATOM 1843 O O . CYS B 1 121 ? 46.531 4.375 0.51 1 78.44 121 CYS B O 1
ATOM 1845 N N . VAL B 1 122 ? 45.406 2.529 0.609 1 76.38 122 VAL B N 1
ATOM 1846 C CA . VAL B 1 122 ? 46.469 1.828 1.328 1 76.38 122 VAL B CA 1
ATOM 1847 C C . VAL B 1 122 ? 47.625 1.528 0.379 1 76.38 122 VAL B C 1
ATOM 1849 O O . VAL B 1 122 ? 48.781 1.67 0.75 1 76.38 122 VAL B O 1
ATOM 1852 N N . GLU B 1 123 ? 47.312 1.144 -0.813 1 74.56 123 GLU B N 1
ATOM 1853 C CA . GLU B 1 123 ? 48.344 0.757 -1.78 1 74.56 123 GLU B CA 1
ATOM 1854 C C . GLU B 1 123 ? 49.094 1.979 -2.326 1 74.56 123 GLU B C 1
ATOM 1856 O O . GLU B 1 123 ? 50.219 1.875 -2.775 1 74.56 123 GLU B O 1
ATOM 1861 N N . THR B 1 124 ? 48.406 3.004 -2.369 1 65.88 124 THR B N 1
ATOM 1862 C CA . THR B 1 124 ? 49.031 4.188 -2.947 1 65.88 124 THR B CA 1
ATOM 1863 C C . THR B 1 124 ? 49.531 5.129 -1.851 1 65.88 124 THR B C 1
ATOM 1865 O O . THR B 1 124 ? 50 6.223 -2.139 1 65.88 124 THR B O 1
ATOM 1868 N N . ALA B 1 125 ? 49.469 4.793 -0.715 1 62.16 125 ALA B N 1
ATOM 1869 C CA . ALA B 1 125 ? 50.094 5.508 0.381 1 62.16 125 ALA B CA 1
ATOM 1870 C C . ALA B 1 125 ? 51.562 5.055 0.547 1 62.16 125 ALA B C 1
ATOM 1872 O O . ALA B 1 125 ? 51.875 3.889 0.313 1 62.16 125 ALA B O 1
#

Secondary structure (DSSP, 8-state):
--EEEEEEEEEETTEEEEEEEEESS--SPPPEEEEETTEEE---EEEEEETTEEEEEEEPPGGG--SEEEEEEEEESSSSPPEEEEEEEEEESSHHHHHHHHHHHHHHHHHHHHHHHHHHHHHT-/--EEEEEEEEEETTEEEEEEEEESS--SPPPEEEEETTEEE---EEEEEETTEEEEEEEPPGGG--SEEEEEEEEESSSS--EEEEEEEEEEHHHHHHHHHHHHHHHHHHHHHHHHHHHHHHHT-

Foldseek 3Di:
DKDKAKDWDDADPQKTKIKIAIDDDDQDDFAKFKDKPRHTDDDWDWADDDGRMTMIIHRHDPVQDDAAKIKMFMAGPPPPGDTRDMDIDHDDPCPPVVVVVVVVVVVVVVVVVVVVVVVVVVVVD/DKDKAKDWDDADPQKTKIKIAIDDDDQDDFAKFKDKPRHTDDDWDWADDDGRMTMIIHRHDPVQDDAAKIKMFMAGPPPPGDTRDMDIDHDDPCPPVVVVVVVVVVVVVVVVVVVVVVVVVVVVD

Radius of gyration: 24.11 Å; Cα contacts (8 Å, |Δi|>4): 492; chains: 2; bounding box: 65×65×47 Å

Sequence (250 aa):
MSATTLTSTRIVEGVWEGVLTRVGQDEGAPALVVSHLGEEVGGLEVIPAGPGEWALRLPIPARLISDGVQTFVIREADGAGEVLESFAIVAGAPLAEDLRAEIDLLREELDLLKQAFRRHCVETAMSATTLTSTRIVEGVWEGVLTRVGQDEGAPALVVSHLGEEVGGLEVIPAGPGEWALRLPIPARLISDGVQTFVIREADGAGEVLESFAIVAGAPLAEDLRAEIDLLREELDLLKQAFRRHCVETA